Protein 4JE3 (pdb70)

Radius of gyration: 22.46 Å; Cα contacts (8 Å, |Δi|>4): 678; chains: 2; bounding box: 43×68×48 Å

B-factor: mean 47.73, std 21.61, range [18.28, 143.24]

CATH classification: 3.10.20.720

Sequence (321 aa):
NAMPYTWKFLGISKQLSLENGIAKLNQLLNLEVDLDIQTIRVPSDPDGGTAADEYIRYEMRLDISNLDEGTYSKFIFLGNSKMEVPMFLCYCGTDNRNEVVLQWLKAEYGVIMWPIKFEQKTMIKLADASIVHVTKENIEQITWFSSKLYFEPETQDKNLRQFSIEIPRESCEGLALGYGNTMHPYNDAIVPYIYNETGMAVERLPLTSVILAGHTKIMRESIVTSTRSLRNRVLAVVLQSIQFSRYSSLVPIEKVGFTLKNEINSRIITIKLKFNGNDIFGGLHELCDKNLINIDKVPGWLAGENGSFSGTIMNGDFQRE

Solvent-accessible surface area: 15398 Å² total; per-residue (Å²): 156,77,19,39,14,59,0,110,4,26,0,0,51,95,47,3,62,2,119,124,28,37,65,118,0,22,123,90,18,132,44,121,2,97,34,73,66,78,83,12,32,11,65,12,62,78,120,25,63,110,50,65,38,72,15,58,14,8,29,0,52,0,90,44,67,99,169,90,52,31,43,17,0,23,0,0,0,0,0,5,72,166,36,146,12,17,0,0,0,0,33,0,24,95,22,115,86,5,111,62,0,23,94,15,0,83,72,68,45,50,8,121,32,81,110,10,113,1,101,27,123,20,0,6,96,0,0,2,2,3,0,3,82,64,33,190,119,79,78,30,80,31,44,49,45,34,0,52,4,50,0,94,10,135,15,58,104,114,8,0,113,48,0,3,0,42,0,36,147,77,0,0,62,5,12,7,112,48,126,28,159,24,62,81,0,5,62,38,12,1,16,48,21,0,70,84,53,0,0,0,5,0,77,113,0,28,0,33,5,1,39,0,57,55,18,3,64,0,47,58,110,14,1,13,5,42,75,87,28,9,91,46,31,5,0,7,29,0,0,106,45,22,36,208,119,188,24,82,39,182,107,68,27,110,158,7,18,3,28,6,63,22,93,57,126,100,73,70,1,17,0,71,1,86,2,39,4,75,6,0,35,2,0,10,98,14,1,17,78,108,94,46,2,47,92,138,78,22,32,34,21,2,70,17,117,42,22,58,97,44,7,35,2,57,87,67,95,46,90,120,191

GO terms:
  GO:0000940 outer kinetochore (C, IDA)
  GO:0034087 establishment of mitotic sister chromatid cohesion (P, IGI)
  GO:0045144 meiotic sister chromatid segregation (P, IMP)
  GO:0030437 ascospore formation (P, IMP)
  GO:0034087 establishment of mitotic sister chromatid cohesion (P, IMP)
  GO:0034089 establishment of meiotic sister chromatid cohesion (P, IMP)
  GO:0034090 maintenance of meiotic sister chromatid cohesion (P, IMP)
  GO:0071459 protein localization to chromosome, centromeric region (P, IMP)
  GO:0000776 kinetochore (C, IPI)

Secondary structure (DSSP, 8-state):
--S-EEEEEEEESS---TTS-SHHHHHHTTS-EEEEEEEEESS-SS-SSSSSSEEEEEEEEE----S-GGG--EEEEEE-TTSSS-EEEEEES--THHHHHHHHHHHHHT--EEE----HHHHHHHHHHHTEEE-TT--EEE----EEEEE----GGGSS-EEEEEE-HHHHHHHHHTT-S-S-HIIIIIHHHHHHHHSB-TTTS-EEEEEETTTEEEESS-EEESSSS--HHHHHHHHHHT--/--S--SS--SEEEEEEEEEETTEEEEEEEEEESSSHHHHHHHHHHTTSB-GGG--TTTTTTTTT--EEEETTEEEE-

Structure (mmCIF, N/CA/C/O backbone):
data_4JE3
#
_entry.id   4JE3
#
_cell.length_a   38.483
_cell.length_b   143.916
_cell.length_c   146.909
_cell.angle_alpha   90.000
_cell.angle_beta   90.000
_cell.angle_gamma   90.000
#
_symmetry.space_group_name_H-M   'I 2 2 2'
#
loop_
_entity.id
_entity.type
_entity.pdbx_description
1 polymer 'Central kinetochore subunit IML3'
2 polymer 'Central kinetochore subunit CHL4'
3 water water
#
loop_
_atom_site.group_PDB
_atom_site.id
_atom_site.type_symbol
_atom_site.label_atom_id
_atom_site.label_alt_id
_atom_site.label_comp_id
_atom_site.label_asym_id
_atom_site.label_entity_id
_atom_site.label_seq_id
_atom_site.pdbx_PDB_ins_code
_atom_site.Cartn_x
_atom_site.Cartn_y
_atom_site.Cartn_z
_atom_site.occupancy
_atom_site.B_iso_or_equiv
_atom_site.auth_seq_id
_atom_site.auth_comp_id
_atom_site.auth_asym_id
_atom_site.auth_atom_id
_atom_site.pdbx_PDB_model_num
ATOM 1 N N . ASN A 1 2 ? 20.893 181.323 170.281 1.00 58.03 -1 ASN A N 1
ATOM 2 C CA . ASN A 1 2 ? 21.167 182.243 171.424 1.00 58.65 -1 ASN A CA 1
ATOM 3 C C . ASN A 1 2 ? 20.702 181.621 172.754 1.00 51.29 -1 ASN A C 1
ATOM 4 O O . ASN A 1 2 ? 21.261 180.621 173.217 1.00 55.95 -1 ASN A O 1
ATOM 9 N N . ALA A 1 3 ? 19.683 182.210 173.370 1.00 73.46 0 ALA A N 1
ATOM 10 C CA . ALA A 1 3 ? 18.960 181.533 174.431 1.00 58.24 0 ALA A CA 1
ATOM 11 C C . ALA A 1 3 ? 17.932 180.600 173.781 1.00 47.52 0 ALA A C 1
ATOM 12 O O . ALA A 1 3 ? 17.403 179.698 174.433 1.00 46.71 0 ALA A O 1
ATOM 14 N N . MET A 1 4 ? 17.658 180.832 172.493 1.00 40.90 1 MET A N 1
ATOM 15 C CA . MET A 1 4 ? 16.809 179.953 171.694 1.00 36.88 1 MET A CA 1
ATOM 16 C C . MET A 1 4 ? 17.519 179.566 170.392 1.00 34.51 1 MET A C 1
ATOM 17 O O . MET A 1 4 ? 17.277 180.158 169.338 1.00 34.94 1 MET A O 1
ATOM 22 N N . PRO A 1 5 ? 18.393 178.561 170.456 1.00 33.95 2 PRO A N 1
ATOM 23 C CA . PRO A 1 5 ? 19.247 178.253 169.301 1.00 34.80 2 PRO A CA 1
ATOM 24 C C . PRO A 1 5 ? 18.598 177.400 168.211 1.00 35.69 2 PRO A C 1
ATOM 25 O O . PRO A 1 5 ? 19.187 177.245 167.142 1.00 38.59 2 PRO A O 1
ATOM 29 N N . TYR A 1 6 ? 17.405 176.869 168.451 1.00 33.07 3 TYR A N 1
ATOM 30 C CA . TYR A 1 6 ? 16.784 175.973 167.481 1.00 31.54 3 TYR A CA 1
ATOM 31 C C . TYR A 1 6 ? 15.694 176.691 166.679 1.00 30.80 3 TYR A C 1
ATOM 32 O O . TYR A 1 6 ? 14.713 177.163 167.245 1.00 31.79 3 TYR A O 1
ATOM 41 N N . THR A 1 7 ? 15.896 176.789 165.363 1.00 29.89 4 THR A N 1
ATOM 42 C CA . THR A 1 7 ? 14.985 177.506 164.468 1.00 31.16 4 THR A CA 1
ATOM 43 C C . THR A 1 7 ? 14.283 176.518 163.567 1.00 33.31 4 THR A C 1
ATOM 44 O O . THR A 1 7 ? 14.938 175.863 162.764 1.00 35.27 4 THR A O 1
ATOM 48 N N . TRP A 1 8 ? 12.960 176.403 163.701 1.00 28.55 5 TRP A N 1
ATOM 49 C CA . TRP A 1 8 ? 12.181 175.411 162.962 1.00 32.16 5 TRP A CA 1
ATOM 50 C C . TRP A 1 8 ? 11.504 175.996 161.735 1.00 32.31 5 TRP A C 1
ATOM 51 O O . TRP A 1 8 ? 10.946 177.095 161.795 1.00 33.16 5 TRP A O 1
ATOM 62 N N . LYS A 1 9 ? 11.559 175.258 160.629 1.00 32.95 6 LYS A N 1
ATOM 63 C CA . LYS A 1 9 ? 10.825 175.608 159.417 1.00 34.92 6 LYS A CA 1
ATOM 64 C C . LYS A 1 9 ? 9.871 174.483 159.093 1.00 32.39 6 LYS A C 1
ATOM 65 O O . LYS A 1 9 ? 10.134 173.342 159.445 1.00 32.21 6 LYS A O 1
ATOM 71 N N . PHE A 1 10 ? 8.769 174.806 158.425 1.00 31.75 7 PHE A N 1
ATOM 72 C CA . PHE A 1 10 ? 7.653 173.874 158.296 1.00 33.12 7 PHE A CA 1
ATOM 73 C C . PHE A 1 10 ? 7.266 173.664 156.837 1.00 34.26 7 PHE A C 1
ATOM 74 O O . PHE A 1 10 ? 7.326 174.589 156.032 1.00 36.72 7 PHE A O 1
ATOM 82 N N . LEU A 1 11 ? 6.848 172.450 156.512 1.00 33.57 8 LEU A N 1
ATOM 83 C CA . LEU A 1 11 ? 6.433 172.111 155.160 1.00 34.68 8 LEU A CA 1
ATOM 84 C C . LEU A 1 11 ? 5.226 171.197 155.174 1.00 34.32 8 LEU A C 1
ATOM 85 O O . LEU A 1 11 ? 5.238 170.146 155.823 1.00 35.27 8 LEU A O 1
ATOM 90 N N . GLY A 1 12 ? 4.192 171.583 154.432 1.00 34.71 9 GLY A N 1
ATOM 91 C CA . GLY A 1 12 ? 3.074 170.699 154.195 1.00 35.27 9 GLY A CA 1
ATOM 92 C C . GLY A 1 12 ? 3.477 169.574 153.272 1.00 36.54 9 GLY A C 1
ATOM 93 O O . GLY A 1 12 ? 4.367 169.745 152.446 1.00 37.33 9 GLY A O 1
ATOM 94 N N . ILE A 1 13 ? 2.825 168.422 153.416 1.00 37.91 10 ILE A N 1
ATOM 95 C CA . ILE A 1 13 ? 3.125 167.254 152.587 1.00 39.82 10 ILE A CA 1
ATOM 96 C C . ILE A 1 13 ? 1.834 166.654 152.045 1.00 40.44 10 ILE A C 1
ATOM 97 O O . ILE A 1 13 ? 0.830 166.548 152.766 1.00 39.05 10 ILE A O 1
ATOM 102 N N . SER A 1 14 ? 1.865 166.246 150.779 1.00 42.96 11 SER A N 1
ATOM 103 C CA . SER A 1 14 ? 0.641 165.850 150.077 1.00 44.28 11 SER A CA 1
ATOM 104 C C . SER A 1 14 ? 0.112 164.480 150.485 1.00 46.58 11 SER A C 1
ATOM 105 O O . SER A 1 14 ? -1.046 164.168 150.215 1.00 48.64 11 SER A O 1
ATOM 108 N N . LYS A 1 15 ? 0.945 163.655 151.113 1.00 46.41 12 LYS A N 1
ATOM 109 C CA . LYS A 1 15 ? 0.451 162.401 151.680 1.00 48.60 12 LYS A CA 1
ATOM 110 C C . LYS A 1 15 ? 1.115 162.032 152.998 1.00 45.65 12 LYS A C 1
ATOM 111 O O . LYS A 1 15 ? 2.169 162.559 153.345 1.00 44.03 12 LYS A O 1
ATOM 117 N N . GLN A 1 16 ? 0.466 161.132 153.730 1.00 46.40 13 GLN A N 1
ATOM 118 C CA . GLN A 1 16 ? 0.957 160.682 155.014 1.00 45.64 13 GLN A CA 1
ATOM 119 C C . GLN A 1 16 ? 2.077 159.693 154.758 1.00 45.18 13 GLN A C 1
ATOM 120 O O . GLN A 1 16 ? 1.821 158.571 154.341 1.00 46.37 13 GLN A O 1
ATOM 126 N N . LEU A 1 17 ? 3.317 160.121 154.981 1.00 44.48 14 LEU A N 1
ATOM 127 C CA . LEU A 1 17 ? 4.479 159.266 154.734 1.00 43.96 14 LEU A CA 1
ATOM 128 C C . LEU A 1 17 ? 4.576 158.063 155.685 1.00 46.05 14 LEU A C 1
ATOM 129 O O . LEU A 1 17 ? 4.580 158.199 156.904 1.00 42.23 14 LEU A O 1
ATOM 134 N N . SER A 1 18 ? 4.693 156.865 155.176 1.00 51.90 15 SER A N 1
ATOM 135 C CA . SER A 1 18 ? 4.824 155.740 156.083 1.00 58.59 15 SER A CA 1
ATOM 136 C C . SER A 1 18 ? 6.277 155.347 156.282 1.00 54.29 15 SER A C 1
ATOM 137 O O . SER A 1 18 ? 6.738 154.335 155.808 1.00 53.41 15 SER A O 1
ATOM 140 N N . LEU A 1 19 ? 6.987 156.190 156.997 1.00 52.04 16 LEU A N 1
ATOM 141 C CA . LEU A 1 19 ? 8.408 156.081 157.121 1.00 53.50 16 LEU A CA 1
ATOM 142 C C . LEU A 1 19 ? 8.697 154.850 157.909 1.00 60.84 16 LEU A C 1
ATOM 143 O O . LEU A 1 19 ? 9.797 154.360 157.921 1.00 57.68 16 LEU A O 1
ATOM 148 N N . GLU A 1 20 ? 7.671 154.306 158.530 1.00 74.04 17 GLU A N 1
ATOM 149 C CA . GLU A 1 20 ? 7.914 153.163 159.399 1.00 88.44 17 GLU A CA 1
ATOM 150 C C . GLU A 1 20 ? 8.980 152.337 158.712 1.00 93.36 17 GLU A C 1
ATOM 151 O O . GLU A 1 20 ? 10.092 152.172 159.215 1.00 92.78 17 GLU A O 1
ATOM 157 N N . ASN A 1 21 ? 8.622 151.838 157.538 1.00 99.70 18 ASN A N 1
ATOM 158 C CA . ASN A 1 21 ? 9.577 151.283 156.604 1.00 106.17 18 ASN A CA 1
ATOM 159 C C . ASN A 1 21 ? 9.580 152.212 155.402 1.00 103.67 18 ASN A C 1
ATOM 160 O O . ASN A 1 21 ? 8.562 152.360 154.726 1.00 107.03 18 ASN A O 1
ATOM 165 N N . GLY A 1 22 ? 10.710 152.861 155.147 1.00 97.22 19 GLY A N 1
ATOM 166 C CA . GLY A 1 22 ? 11.942 152.643 155.882 1.00 92.02 19 GLY A CA 1
ATOM 167 C C . GLY A 1 22 ? 13.005 153.672 155.551 1.00 86.20 19 GLY A C 1
ATOM 168 O O . GLY A 1 22 ? 13.103 154.135 154.415 1.00 89.13 19 GLY A O 1
ATOM 169 N N . ILE A 1 23 ? 13.857 153.899 156.523 1.00 78.00 20 ILE A N 1
ATOM 170 C CA . ILE A 1 23 ? 14.895 154.914 156.468 1.00 68.26 20 ILE A CA 1
ATOM 171 C C . ILE A 1 23 ? 16.127 154.355 155.779 1.00 60.89 20 ILE A C 1
ATOM 172 O O . ILE A 1 23 ? 17.036 155.065 155.424 1.00 58.18 20 ILE A O 1
ATOM 177 N N . ALA A 1 24 ? 16.152 153.053 155.653 1.00 61.44 21 ALA A N 1
ATOM 178 C CA . ALA A 1 24 ? 17.335 152.330 155.168 1.00 64.20 21 ALA A CA 1
ATOM 179 C C . ALA A 1 24 ? 17.889 152.923 153.868 1.00 68.41 21 ALA A C 1
ATOM 180 O O . ALA A 1 24 ? 19.091 153.173 153.745 1.00 72.26 21 ALA A O 1
ATOM 182 N N . LYS A 1 25 ? 17.003 153.147 152.907 1.00 68.92 22 LYS A N 1
ATOM 183 C CA . LYS A 1 25 ? 17.386 153.686 151.613 1.00 70.46 22 LYS A CA 1
ATOM 184 C C . LYS A 1 25 ? 18.068 155.047 151.767 1.00 66.11 22 LYS A C 1
ATOM 185 O O . LYS A 1 25 ? 19.076 155.319 151.114 1.00 68.43 22 LYS A O 1
ATOM 191 N N . LEU A 1 26 ? 17.521 155.899 152.630 1.00 60.89 23 LEU A N 1
ATOM 192 C CA . LEU A 1 26 ? 18.107 157.216 152.877 1.00 58.47 23 LEU A CA 1
ATOM 193 C C . LEU A 1 26 ? 19.409 157.101 153.665 1.00 62.26 23 LEU A C 1
ATOM 194 O O . LEU A 1 26 ? 20.321 157.911 153.504 1.00 62.78 23 LEU A O 1
ATOM 199 N N . ASN A 1 27 ? 19.473 156.095 154.533 1.00 66.46 24 ASN A N 1
ATOM 200 C CA . ASN A 1 27 ? 20.639 155.869 155.379 1.00 68.78 24 ASN A CA 1
ATOM 201 C C . ASN A 1 27 ? 21.917 155.652 154.581 1.00 76.51 24 ASN A C 1
ATOM 202 O O . ASN A 1 27 ? 22.975 156.195 154.919 1.00 80.17 24 ASN A O 1
ATOM 207 N N . GLN A 1 28 ? 21.820 154.841 153.534 1.00 81.11 25 GLN A N 1
ATOM 208 C CA . GLN A 1 28 ? 22.974 154.548 152.703 1.00 86.32 25 GLN A CA 1
ATOM 209 C C . GLN A 1 28 ? 23.246 155.715 151.769 1.00 84.33 25 GLN A C 1
ATOM 210 O O . GLN A 1 28 ? 24.405 156.051 151.512 1.00 88.79 25 GLN A O 1
ATOM 216 N N . LEU A 1 29 ? 22.184 156.335 151.263 1.00 77.89 26 LEU A N 1
ATOM 217 C CA . LEU A 1 29 ? 22.346 157.542 150.482 1.00 74.41 26 LEU A CA 1
ATOM 218 C C . LEU A 1 29 ? 23.233 158.477 151.276 1.00 76.86 26 LEU A C 1
ATOM 219 O O . LEU A 1 29 ? 24.215 158.995 150.761 1.00 80.19 26 LEU A O 1
ATOM 224 N N . LEU A 1 30 ? 22.893 158.674 152.546 1.00 75.34 27 LEU A N 1
ATOM 225 C CA . LEU A 1 30 ? 23.612 159.616 153.394 1.00 73.08 27 LEU A CA 1
ATOM 226 C C . LEU A 1 30 ? 24.892 159.010 153.966 1.00 75.62 27 LEU A C 1
ATOM 227 O O . LEU A 1 30 ? 25.704 159.716 154.573 1.00 74.23 27 LEU A O 1
ATOM 232 N N . ASN A 1 31 ? 25.088 157.710 153.767 1.00 102.45 28 ASN A N 1
ATOM 233 C CA . ASN A 1 31 ? 26.235 157.041 154.364 1.00 108.29 28 ASN A CA 1
ATOM 234 C C . ASN A 1 31 ? 26.376 157.587 155.773 1.00 104.27 28 ASN A C 1
ATOM 235 O O . ASN A 1 31 ? 27.368 158.230 156.117 1.00 108.24 28 ASN A O 1
ATOM 240 N N . LEU A 1 32 ? 25.351 157.332 156.576 1.00 95.26 29 LEU A N 1
ATOM 241 C CA . LEU A 1 32 ? 25.170 157.982 157.854 1.00 86.47 29 LEU A CA 1
ATOM 242 C C . LEU A 1 32 ? 24.007 157.245 158.482 1.00 81.22 29 LEU A C 1
ATOM 243 O O . LEU A 1 32 ? 23.107 156.793 157.773 1.00 76.14 29 LEU A O 1
ATOM 248 N N . GLU A 1 33 ? 24.039 157.072 159.798 1.00 84.73 30 GLU A N 1
ATOM 249 C CA . GLU A 1 33 ? 22.958 156.382 160.481 1.00 88.82 30 GLU A CA 1
ATOM 250 C C . GLU A 1 33 ? 21.921 157.367 161.004 1.00 79.18 30 GLU A C 1
ATOM 251 O O . GLU A 1 33 ? 22.136 158.040 162.015 1.00 81.32 30 GLU A O 1
ATOM 257 N N . VAL A 1 34 ? 20.798 157.449 160.301 1.00 69.27 31 VAL A N 1
ATOM 258 C CA . VAL A 1 34 ? 19.662 158.230 160.762 1.00 60.57 31 VAL A CA 1
ATOM 259 C C . VAL A 1 34 ? 18.835 157.372 161.708 1.00 54.98 31 VAL A C 1
ATOM 260 O O . VAL A 1 34 ? 18.449 156.259 161.362 1.00 53.36 31 VAL A O 1
ATOM 264 N N . ASP A 1 35 ? 18.555 157.909 162.891 1.00 52.63 32 ASP A N 1
ATOM 265 C CA . ASP A 1 35 ? 17.693 157.242 163.857 1.00 56.56 32 ASP A CA 1
ATOM 266 C C . ASP A 1 35 ? 16.252 157.690 163.644 1.00 49.29 32 ASP A C 1
ATOM 267 O O . ASP A 1 35 ? 15.976 158.883 163.522 1.00 47.16 32 ASP A O 1
ATOM 272 N N . LEU A 1 36 ? 15.337 156.729 163.595 1.00 47.24 33 LEU A N 1
ATOM 273 C CA . LEU A 1 36 ? 13.938 157.016 163.328 1.00 42.82 33 LEU A CA 1
ATOM 274 C C . LEU A 1 36 ? 13.074 156.571 164.496 1.00 42.60 33 LEU A C 1
ATOM 275 O O . LEU A 1 36 ? 13.014 155.394 164.823 1.00 45.18 33 LEU A O 1
ATOM 280 N N . ASP A 1 37 ? 12.400 157.521 165.125 1.00 41.26 34 ASP A N 1
ATOM 281 C CA . ASP A 1 37 ? 11.518 157.215 166.243 1.00 43.84 34 ASP A CA 1
ATOM 282 C C . ASP A 1 37 ? 10.067 157.409 165.813 1.00 39.77 34 ASP A C 1
ATOM 283 O O . ASP A 1 37 ? 9.735 158.397 165.171 1.00 37.45 34 ASP A O 1
ATOM 288 N N . ILE A 1 38 ? 9.204 156.466 166.160 1.00 40.89 35 ILE A N 1
ATOM 289 C CA . ILE A 1 38 ? 7.793 156.581 165.823 1.00 42.56 35 ILE A CA 1
ATOM 290 C C . ILE A 1 38 ? 6.922 156.315 167.031 1.00 41.75 35 ILE A C 1
ATOM 291 O O . ILE A 1 38 ? 7.012 155.250 167.641 1.00 43.65 35 ILE A O 1
ATOM 296 N N . GLN A 1 39 ? 6.071 157.283 167.367 1.00 40.42 36 GLN A N 1
ATOM 297 C CA . GLN A 1 39 ? 5.125 157.111 168.464 1.00 43.08 36 GLN A CA 1
ATOM 298 C C . GLN A 1 39 ? 3.771 157.642 168.050 1.00 41.32 36 GLN A C 1
ATOM 299 O O . GLN A 1 39 ? 3.657 158.456 167.139 1.00 41.54 36 GLN A O 1
ATOM 305 N N . THR A 1 40 ? 2.746 157.153 168.722 1.00 41.76 37 THR A N 1
ATOM 306 C CA . THR A 1 40 ? 1.418 157.691 168.595 1.00 42.72 37 THR A CA 1
ATOM 307 C C . THR A 1 40 ? 1.233 158.629 169.771 1.00 43.34 37 THR A C 1
ATOM 308 O O . THR A 1 40 ? 1.585 158.303 170.905 1.00 46.09 37 THR A O 1
ATOM 312 N N . ILE A 1 41 ? 0.706 159.807 169.496 1.00 37.07 38 ILE A N 1
ATOM 313 C CA . ILE A 1 41 ? 0.395 160.742 170.551 1.00 34.89 38 ILE A CA 1
ATOM 314 C C . ILE A 1 41 ? -1.068 161.128 170.457 1.00 37.54 38 ILE A C 1
ATOM 315 O O . ILE A 1 41 ? -1.732 160.895 169.438 1.00 39.78 38 ILE A O 1
ATOM 320 N N . ARG A 1 42 ? -1.587 161.721 171.512 1.00 37.81 39 ARG A N 1
ATOM 321 C CA . ARG A 1 42 ? -2.941 162.220 171.564 1.00 43.52 39 ARG A CA 1
ATOM 322 C C . ARG A 1 42 ? -2.986 163.694 171.948 1.00 38.73 39 ARG A C 1
ATOM 323 O O . ARG A 1 42 ? -2.434 164.088 172.924 1.00 36.41 39 ARG A O 1
ATOM 331 N N . VAL A 1 43 ? -3.664 164.492 171.153 1.00 39.37 40 VAL A N 1
ATOM 332 C CA . VAL A 1 43 ? -3.935 165.895 171.473 1.00 37.94 40 VAL A CA 1
ATOM 333 C C . VAL A 1 43 ? -5.407 166.179 171.147 1.00 43.68 40 VAL A C 1
ATOM 334 O O . VAL A 1 43 ? -5.821 166.083 169.986 1.00 45.91 40 VAL A O 1
ATOM 338 N N . PRO A 1 44 ? -6.211 166.535 172.160 1.00 47.00 41 PRO A N 1
ATOM 339 C CA . PRO A 1 44 ? -5.890 166.654 173.586 1.00 46.63 41 PRO A CA 1
ATOM 340 C C . PRO A 1 44 ? -5.396 165.336 174.155 1.00 49.32 41 PRO A C 1
ATOM 341 O O . PRO A 1 44 ? -5.715 164.295 173.595 1.00 53.21 41 PRO A O 1
ATOM 345 N N . SER A 1 45 ? -4.614 165.388 175.229 1.00 45.08 42 SER A N 1
ATOM 346 C CA . SER A 1 45 ? -3.884 164.221 175.710 1.00 47.88 42 SER A CA 1
ATOM 347 C C . SER A 1 45 ? -4.732 163.291 176.564 1.00 57.10 42 SER A C 1
ATOM 348 O O . SER A 1 45 ? -4.664 162.073 176.408 1.00 61.74 42 SER A O 1
ATOM 351 N N . ASP A 1 46 ? -5.531 163.828 177.454 1.00 61.71 43 ASP A N 1
ATOM 352 C CA . ASP A 1 46 ? -6.335 162.999 178.331 1.00 73.32 43 ASP A CA 1
ATOM 353 C C . ASP A 1 46 ? -7.106 162.026 177.464 1.00 84.30 43 ASP A C 1
ATOM 354 O O . ASP A 1 46 ? -7.971 162.414 176.702 1.00 89.12 43 ASP A O 1
ATOM 359 N N . PRO A 1 47 ? -6.660 160.781 177.502 1.00 86.46 44 PRO A N 1
ATOM 360 C CA . PRO A 1 47 ? -7.009 159.765 176.511 1.00 89.51 44 PRO A CA 1
ATOM 361 C C . PRO A 1 47 ? -8.465 159.520 176.451 1.00 101.32 44 PRO A C 1
ATOM 362 O O . PRO A 1 47 ? -8.898 158.527 175.941 1.00 104.75 44 PRO A O 1
ATOM 366 N N . ASP A 1 48 ? -9.229 160.434 176.995 1.00 107.21 45 ASP A N 1
ATOM 367 C CA . ASP A 1 48 ? -10.660 160.270 177.019 1.00 117.33 45 ASP A CA 1
ATOM 368 C C . ASP A 1 48 ? -11.227 161.259 176.000 1.00 118.25 45 ASP A C 1
ATOM 369 O O . ASP A 1 48 ? -11.930 162.202 176.329 1.00 121.20 45 ASP A O 1
ATOM 374 N N . GLY A 1 49 ? -10.827 161.159 174.746 1.00 114.74 46 GLY A N 1
ATOM 375 C CA . GLY A 1 49 ? -11.226 162.210 173.837 1.00 113.46 46 GLY A CA 1
ATOM 376 C C . GLY A 1 49 ? -11.642 161.711 172.486 1.00 117.58 46 GLY A C 1
ATOM 377 O O . GLY A 1 49 ? -11.192 162.212 171.481 1.00 111.50 46 GLY A O 1
ATOM 378 N N . GLY A 1 50 ? -12.528 160.733 172.497 1.00 130.73 47 GLY A N 1
ATOM 379 C CA . GLY A 1 50 ? -12.941 160.063 171.295 1.00 140.60 47 GLY A CA 1
ATOM 380 C C . GLY A 1 50 ? -11.840 159.136 170.851 1.00 142.41 47 GLY A C 1
ATOM 381 O O . GLY A 1 50 ? -11.519 159.121 169.659 1.00 143.24 47 GLY A O 1
ATOM 382 N N . THR A 1 51 ? -11.252 158.418 171.820 1.00 142.36 48 THR A N 1
ATOM 383 C CA . THR A 1 51 ? -10.210 157.390 171.632 1.00 136.98 48 THR A CA 1
ATOM 384 C C . THR A 1 51 ? -9.633 157.293 170.218 1.00 128.12 48 THR A C 1
ATOM 385 O O . THR A 1 51 ? -9.282 156.224 169.750 1.00 132.68 48 THR A O 1
ATOM 389 N N . ALA A 1 52 ? -9.549 158.436 169.546 1.00 114.91 49 ALA A N 1
ATOM 390 C CA . ALA A 1 52 ? -9.199 158.477 168.133 1.00 105.93 49 ALA A CA 1
ATOM 391 C C . ALA A 1 52 ? -9.564 159.794 167.541 1.00 101.40 49 ALA A C 1
ATOM 392 O O . ALA A 1 52 ? -10.087 160.666 168.223 1.00 105.89 49 ALA A O 1
ATOM 394 N N . ALA A 1 53 ? -9.282 159.938 166.260 1.00 92.43 50 ALA A N 1
ATOM 395 C CA . ALA A 1 53 ? -9.256 161.254 165.633 1.00 81.82 50 ALA A CA 1
ATOM 396 C C . ALA A 1 53 ? -8.195 162.147 166.267 1.00 68.17 50 ALA A C 1
ATOM 397 O O . ALA A 1 53 ? -7.363 162.729 165.572 1.00 60.93 50 ALA A O 1
ATOM 399 N N . ASP A 1 54 ? -8.231 162.250 167.592 1.00 65.87 51 ASP A N 1
ATOM 400 C CA . ASP A 1 54 ? -7.279 163.067 168.319 1.00 58.12 51 ASP A CA 1
ATOM 401 C C . ASP A 1 54 ? -5.930 162.356 168.435 1.00 53.36 51 ASP A C 1
ATOM 402 O O . ASP A 1 54 ? -4.984 162.887 169.013 1.00 47.85 51 ASP A O 1
ATOM 407 N N . GLU A 1 55 ? -5.849 161.146 167.891 1.00 56.49 52 GLU A N 1
ATOM 408 C CA . GLU A 1 55 ? -4.589 160.427 167.839 1.00 53.97 52 GLU A CA 1
ATOM 409 C C . GLU A 1 55 ? -3.837 160.867 166.608 1.00 48.62 52 GLU A C 1
ATOM 410 O O . GLU A 1 55 ? -4.388 160.860 165.516 1.00 51.46 52 GLU A O 1
ATOM 416 N N . TYR A 1 56 ? -2.577 161.255 166.798 1.00 33.78 53 TYR A N 1
ATOM 417 C CA . TYR A 1 56 ? -1.708 161.602 165.687 1.00 34.09 53 TYR A CA 1
ATOM 418 C C . TYR A 1 56 ? -0.549 160.623 165.658 1.00 34.30 53 TYR A C 1
ATOM 419 O O . TYR A 1 56 ? -0.356 159.846 166.588 1.00 36.42 53 TYR A O 1
ATOM 428 N N . ILE A 1 57 ? 0.235 160.651 164.601 1.00 33.20 54 ILE A N 1
ATOM 429 C CA . ILE A 1 57 ? 1.449 159.858 164.602 1.00 34.95 54 ILE A CA 1
ATOM 430 C C . ILE A 1 57 ? 2.618 160.817 164.514 1.00 34.03 54 ILE A C 1
ATOM 431 O O . ILE A 1 57 ? 2.635 161.680 163.648 1.00 34.73 54 ILE A O 1
ATOM 436 N N . ARG A 1 58 ? 3.573 160.676 165.433 1.00 33.59 55 ARG A N 1
ATOM 437 C CA . ARG A 1 58 ? 4.738 161.563 165.492 1.00 33.45 55 ARG A CA 1
ATOM 438 C C . ARG A 1 58 ? 5.997 160.790 165.120 1.00 35.23 55 ARG A C 1
ATOM 439 O O . ARG A 1 58 ? 6.294 159.748 165.706 1.00 37.18 55 ARG A O 1
ATOM 447 N N . TYR A 1 59 ? 6.721 161.299 164.130 1.00 35.83 56 TYR A N 1
ATOM 448 C CA . TYR A 1 59 ? 7.934 160.656 163.668 1.00 37.80 56 TYR A CA 1
ATOM 449 C C . TYR A 1 59 ? 9.060 161.627 163.912 1.00 34.52 56 TYR A C 1
ATOM 450 O O . TYR A 1 59 ? 8.861 162.846 163.825 1.00 32.81 56 TYR A O 1
ATOM 459 N N . GLU A 1 60 ? 10.243 161.094 164.202 1.00 34.40 57 GLU A N 1
ATOM 460 C CA . GLU A 1 60 ? 11.418 161.933 164.350 1.00 35.38 57 GLU A CA 1
ATOM 461 C C . GLU A 1 60 ? 12.640 161.266 163.731 1.00 39.11 57 GLU A C 1
ATOM 462 O O . GLU A 1 60 ? 12.876 160.066 163.896 1.00 39.23 57 GLU A O 1
ATOM 468 N N . MET A 1 61 ? 13.391 162.062 162.989 1.00 42.03 58 MET A N 1
ATOM 469 C CA . MET A 1 61 ? 14.642 161.642 162.388 1.00 45.21 58 MET A CA 1
ATOM 470 C C . MET A 1 61 ? 15.703 162.559 162.918 1.00 43.93 58 MET A C 1
ATOM 471 O O . MET A 1 61 ? 15.659 163.760 162.655 1.00 40.12 58 MET A O 1
ATOM 476 N N . ARG A 1 62 ? 16.653 162.008 163.661 1.00 48.51 59 ARG A N 1
ATOM 477 C CA . ARG A 1 62 ? 17.802 162.782 164.109 1.00 55.43 59 ARG A CA 1
ATOM 478 C C . ARG A 1 62 ? 18.985 162.516 163.182 1.00 56.87 59 ARG A C 1
ATOM 479 O O . ARG A 1 62 ? 19.342 161.364 162.926 1.00 55.49 59 ARG A O 1
ATOM 487 N N . LEU A 1 63 ? 19.577 163.584 162.663 1.00 61.76 60 LEU A N 1
ATOM 488 C CA . LEU A 1 63 ? 20.818 163.467 161.914 1.00 69.95 60 LEU A CA 1
ATOM 489 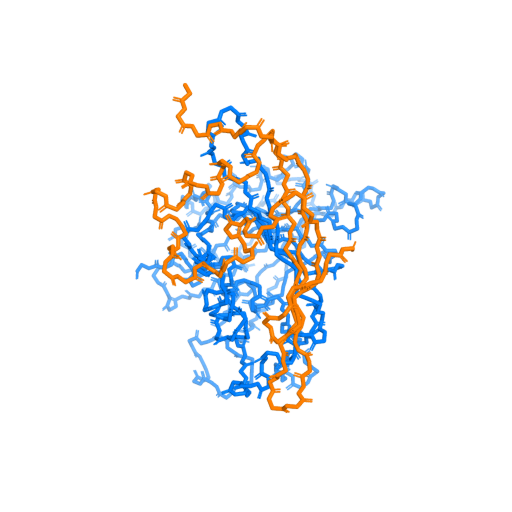C C . LEU A 1 63 ? 21.971 163.484 162.911 1.00 77.87 60 LEU A C 1
ATOM 490 O O . LEU A 1 63 ? 22.263 164.517 163.518 1.00 76.92 60 LEU A O 1
ATOM 495 N N . ASP A 1 64 ? 22.608 162.330 163.082 1.00 86.83 61 ASP A N 1
ATOM 496 C CA . ASP A 1 64 ? 23.627 162.142 164.106 1.00 96.15 61 ASP A CA 1
ATOM 497 C C . ASP A 1 64 ? 24.940 162.783 163.661 1.00 101.30 61 ASP A C 1
ATOM 498 O O . ASP A 1 64 ? 25.537 162.364 162.668 1.00 102.54 61 ASP A O 1
ATOM 503 N N . ILE A 1 65 ? 25.375 163.758 164.463 1.00 104.12 62 ILE A N 1
ATOM 504 C CA . ILE A 1 65 ? 26.500 164.617 164.132 1.00 105.55 62 ILE A CA 1
ATOM 505 C C . ILE A 1 65 ? 27.010 165.574 165.230 1.00 106.08 62 ILE A C 1
ATOM 506 O O . ILE A 1 65 ? 26.459 165.674 166.314 1.00 104.10 62 ILE A O 1
ATOM 511 N N . SER A 1 66 ? 28.093 166.275 164.914 1.00 108.91 63 SER A N 1
ATOM 512 C CA . SER A 1 66 ? 28.721 167.199 165.853 1.00 111.54 63 SER A CA 1
ATOM 513 C C . SER A 1 66 ? 27.782 167.598 166.990 1.00 112.17 63 SER A C 1
ATOM 514 O O . SER A 1 66 ? 26.560 167.539 166.853 1.00 113.83 63 SER A O 1
ATOM 517 N N . ASN A 1 67 ? 28.370 168.008 168.110 1.00 109.89 64 ASN A N 1
ATOM 518 C CA . ASN A 1 67 ? 27.610 168.464 169.270 1.00 102.58 64 ASN A CA 1
ATOM 519 C C . ASN A 1 67 ? 28.262 169.701 169.878 1.00 90.08 64 ASN A C 1
ATOM 520 O O . ASN A 1 67 ? 28.012 170.052 171.032 1.00 89.03 64 ASN A O 1
ATOM 525 N N . LEU A 1 68 ? 29.102 170.353 169.082 1.00 80.83 65 LEU A N 1
ATOM 526 C CA . LEU A 1 68 ? 29.829 171.544 169.504 1.00 74.65 65 LEU A CA 1
ATOM 527 C C . LEU A 1 68 ? 28.947 172.781 169.388 1.00 73.82 65 LEU A C 1
ATOM 528 O O . LEU A 1 68 ? 28.676 173.455 170.381 1.00 74.04 65 LEU A O 1
ATOM 533 N N . ASP A 1 69 ? 28.499 173.075 168.171 1.00 75.50 66 ASP A N 1
ATOM 534 C CA . ASP A 1 69 ? 27.638 174.222 167.934 1.00 77.58 66 ASP A CA 1
ATOM 535 C C . ASP A 1 69 ? 26.187 173.758 167.755 1.00 70.26 66 ASP A C 1
ATOM 536 O O . ASP A 1 69 ? 25.873 172.980 166.846 1.00 71.97 66 ASP A O 1
ATOM 541 N N . GLU A 1 70 ? 25.306 174.246 168.627 1.00 63.91 67 GLU A N 1
ATOM 542 C CA . GLU A 1 70 ? 23.909 173.824 168.638 1.00 59.74 67 GLU A CA 1
ATOM 543 C C . GLU A 1 70 ? 23.161 174.315 167.402 1.00 60.94 67 GLU A C 1
ATOM 544 O O . GLU A 1 70 ? 22.188 173.693 166.956 1.00 58.27 67 GLU A O 1
ATOM 550 N N . GLY A 1 71 ? 23.627 175.423 166.837 1.00 66.71 68 GLY A N 1
ATOM 551 C CA . GLY A 1 71 ? 23.048 175.957 165.619 1.00 69.44 68 GLY A CA 1
ATOM 552 C C . GLY A 1 71 ? 23.071 174.977 164.461 1.00 70.59 68 GLY A C 1
ATOM 553 O O . GLY A 1 71 ? 22.428 175.210 163.439 1.00 71.27 68 GLY A O 1
ATOM 554 N N . THR A 1 72 ? 23.809 173.878 164.606 1.00 69.46 69 THR A N 1
ATOM 555 C CA . THR A 1 72 ? 23.867 172.856 163.554 1.00 65.13 69 THR A CA 1
ATOM 556 C C . THR A 1 72 ? 23.143 171.551 163.932 1.00 61.60 69 THR A C 1
ATOM 557 O O . THR A 1 72 ? 23.050 170.617 163.115 1.00 66.83 69 THR A O 1
ATOM 561 N N . TYR A 1 73 ? 22.641 171.490 165.165 1.00 52.38 70 TYR A N 1
ATOM 562 C CA . TYR A 1 73 ? 21.759 170.409 165.577 1.00 44.33 70 TYR A CA 1
ATOM 563 C C . TYR A 1 73 ? 20.655 170.263 164.529 1.00 41.65 70 TYR A C 1
ATOM 564 O O . TYR A 1 73 ? 20.007 171.235 164.171 1.00 39.09 70 TYR A O 1
ATOM 573 N N . SER A 1 74 ? 20.450 169.055 164.025 1.00 44.50 71 SER A N 1
ATOM 574 C CA . SER A 1 74 ? 19.558 168.858 162.897 1.00 49.54 71 SER A CA 1
ATOM 575 C C . SER A 1 74 ? 18.558 167.748 163.186 1.00 48.67 71 SER A C 1
ATOM 576 O O . SER A 1 74 ? 18.942 166.600 163.379 1.00 53.14 71 SER A O 1
ATOM 579 N N . LYS A 1 75 ? 17.274 168.099 163.227 1.00 44.21 72 LYS A N 1
ATOM 580 C CA . LYS A 1 75 ? 16.222 167.126 163.517 1.00 41.93 72 LYS A CA 1
ATOM 581 C C . LYS A 1 75 ? 15.017 167.374 162.615 1.00 37.48 72 LYS A C 1
ATOM 582 O O . LYS A 1 75 ? 14.731 168.512 162.253 1.00 36.93 72 LYS A O 1
ATOM 588 N N . PHE A 1 76 ? 14.350 166.293 162.234 1.00 35.24 73 PHE A N 1
ATOM 589 C CA . PHE A 1 76 ? 13.149 166.350 161.420 1.00 33.66 73 PHE A CA 1
ATOM 590 C C . PHE A 1 76 ? 12.001 165.804 162.224 1.00 32.96 73 PHE A C 1
ATOM 591 O O . PHE A 1 76 ? 12.115 164.725 162.778 1.00 33.02 73 PHE A O 1
ATOM 599 N N . ILE A 1 77 ? 10.900 166.545 162.297 1.00 28.87 74 ILE A N 1
ATOM 600 C CA . ILE A 1 77 ? 9.706 166.043 162.964 1.00 27.96 74 ILE A CA 1
ATOM 601 C C . ILE A 1 77 ? 8.520 165.990 161.993 1.00 30.98 74 ILE A C 1
ATOM 602 O O . ILE A 1 77 ? 8.263 166.943 161.259 1.00 32.98 74 ILE A O 1
ATOM 607 N N . PHE A 1 78 ? 7.796 164.877 161.997 1.00 29.36 75 PHE A N 1
ATOM 608 C CA . PHE A 1 78 ? 6.614 164.731 161.159 1.00 30.88 75 PHE A CA 1
ATOM 609 C C . PHE A 1 78 ? 5.423 164.489 162.061 1.00 30.79 75 PHE A C 1
ATOM 610 O O . PHE A 1 78 ? 5.515 163.727 163.022 1.00 32.17 75 PHE A O 1
ATOM 618 N N . LEU A 1 79 ? 4.301 165.135 161.763 1.00 30.18 76 LEU A N 1
ATOM 619 C CA . LEU A 1 79 ? 3.059 164.775 162.416 1.00 28.51 76 LEU A CA 1
ATOM 620 C C . LEU A 1 79 ? 2.048 164.357 161.363 1.00 32.26 76 LEU A C 1
ATOM 621 O O . LEU A 1 79 ? 1.793 165.073 160.395 1.00 31.86 76 LEU A O 1
ATOM 626 N N . GLY A 1 80 ? 1.467 163.188 161.551 1.00 33.82 77 GLY A N 1
ATOM 627 C CA . GLY A 1 80 ? 0.492 162.702 160.610 1.00 35.65 77 GLY A CA 1
ATOM 628 C C . GLY A 1 80 ? -0.834 162.398 161.264 1.00 34.80 77 GLY A C 1
ATOM 629 O O . GLY A 1 80 ? -0.899 161.984 162.428 1.00 33.46 77 GLY A O 1
ATOM 630 N N . ASN A 1 81 ? -1.897 162.618 160.500 1.00 35.54 78 ASN A N 1
ATOM 631 C CA . ASN A 1 81 ? -3.233 162.209 160.899 1.00 36.25 78 ASN A CA 1
ATOM 632 C C . ASN A 1 81 ? -4.021 161.834 159.646 1.00 38.63 78 ASN A C 1
ATOM 633 O O . ASN A 1 81 ? -4.335 162.691 158.807 1.00 39.13 78 ASN A O 1
ATOM 638 N N . SER A 1 82 ? -4.311 160.545 159.511 1.00 40.06 79 SER A N 1
ATOM 639 C CA . SER A 1 82 ? -4.928 160.024 158.297 1.00 43.66 79 SER A CA 1
ATOM 640 C C . SER A 1 82 ? -6.383 160.469 158.164 1.00 44.57 79 SER A C 1
ATOM 641 O O . SER A 1 82 ? -6.918 160.489 157.062 1.00 46.62 79 SER A O 1
ATOM 644 N N . LYS A 1 83 ? -7.019 160.825 159.283 1.00 47.75 80 LYS A N 1
ATOM 645 C CA . LYS A 1 83 ? -8.392 161.336 159.247 1.00 51.71 80 LYS A CA 1
ATOM 646 C C . LYS A 1 83 ? -8.476 162.826 158.918 1.00 53.43 80 LYS A C 1
ATOM 647 O O . LYS A 1 83 ? -9.506 163.445 159.161 1.00 57.40 80 LYS A O 1
ATOM 653 N N . MET A 1 84 ? -7.408 163.400 158.369 1.00 51.27 81 MET A N 1
ATOM 654 C CA . MET A 1 84 ? -7.444 164.793 157.924 1.00 50.07 81 MET A CA 1
ATOM 655 C C . MET A 1 84 ? -7.099 164.893 156.442 1.00 51.48 81 MET A C 1
ATOM 656 O O . MET A 1 84 ? -6.339 164.081 155.921 1.00 54.01 81 MET A O 1
ATOM 661 N N . GLU A 1 85 ? -7.623 165.919 155.779 1.00 50.04 82 GLU A N 1
ATOM 662 C CA . GLU A 1 85 ? -7.467 166.065 154.336 1.00 51.01 82 GLU A CA 1
ATOM 663 C C . GLU A 1 85 ? -6.042 166.359 153.923 1.00 49.52 82 GLU A C 1
ATOM 664 O O . GLU A 1 85 ? -5.561 165.776 152.949 1.00 53.63 82 GLU A O 1
ATOM 670 N N . VAL A 1 86 ? -5.382 167.288 154.619 1.00 46.45 83 VAL A N 1
ATOM 671 C CA . VAL A 1 86 ? -3.930 167.423 154.519 1.00 44.32 83 VAL A CA 1
ATOM 672 C C . VAL A 1 86 ? -3.362 166.679 155.737 1.00 43.91 83 VAL A C 1
ATOM 673 O O . VAL A 1 86 ? -3.377 167.190 156.866 1.00 42.29 83 VAL A O 1
ATOM 677 N N . PRO A 1 87 ? -2.892 165.442 155.519 1.00 47.11 84 PRO A N 1
ATOM 678 C CA . PRO A 1 87 ? -2.710 164.539 156.651 1.00 45.38 84 PRO A CA 1
ATOM 679 C C . PRO A 1 87 ? -1.312 164.556 157.261 1.00 41.71 84 PRO A C 1
ATOM 680 O O . PRO A 1 87 ? -1.095 163.837 158.239 1.00 42.83 84 PRO A O 1
ATOM 684 N N . MET A 1 88 ? -0.391 165.345 156.728 1.00 39.38 85 MET A N 1
ATOM 685 C CA . MET A 1 88 ? 0.943 165.402 157.323 1.00 36.30 85 MET A CA 1
ATOM 686 C C . MET A 1 88 ? 1.654 166.703 157.027 1.00 34.48 85 MET A C 1
ATOM 687 O O . MET A 1 88 ? 1.403 167.342 156.010 1.00 35.60 85 MET A O 1
ATOM 692 N N . PHE A 1 89 ? 2.518 167.111 157.947 1.00 31.81 86 PHE A N 1
ATOM 693 C CA . PHE A 1 89 ? 3.514 168.137 157.658 1.00 31.96 86 PHE A CA 1
ATOM 694 C C . PHE A 1 89 ? 4.817 167.679 158.294 1.00 31.87 86 PHE A C 1
ATOM 695 O O . PHE A 1 89 ? 4.800 166.787 159.149 1.00 32.31 86 PHE A O 1
ATOM 703 N N . LEU A 1 90 ? 5.934 168.278 157.880 1.00 32.25 87 LEU A N 1
ATOM 704 C CA . LEU A 1 90 ? 7.215 168.056 158.546 1.00 32.45 87 LEU A CA 1
ATOM 705 C C . LEU A 1 90 ? 7.790 169.397 158.926 1.00 31.99 87 LEU A C 1
ATOM 706 O O . LEU A 1 90 ? 7.413 170.414 158.358 1.00 33.25 87 LEU A O 1
ATOM 711 N N . CYS A 1 91 ? 8.716 169.395 159.871 1.00 31.04 88 CYS A N 1
ATOM 712 C CA . CYS A 1 91 ? 9.478 170.588 160.176 1.00 30.30 88 CYS A CA 1
ATOM 713 C C . CYS A 1 91 ? 10.885 170.157 160.547 1.00 30.42 88 CYS A C 1
ATOM 714 O O . CYS A 1 91 ? 11.114 169.003 160.894 1.00 29.86 88 CYS A O 1
ATOM 717 N N . TYR A 1 92 ? 11.841 171.068 160.465 1.00 32.01 89 TYR A N 1
ATOM 718 C CA . TYR A 1 92 ? 13.210 170.680 160.727 1.00 33.24 89 TYR A CA 1
ATOM 719 C C . TYR A 1 92 ? 13.983 171.868 161.218 1.00 32.98 89 TYR A C 1
ATOM 720 O O . TYR A 1 92 ? 13.699 172.994 160.829 1.00 33.44 89 TYR A O 1
ATOM 729 N N . CYS A 1 93 ? 14.955 171.606 162.088 1.00 34.04 90 CYS A N 1
ATOM 730 C CA . CYS A 1 93 ? 15.838 172.648 162.594 1.00 34.95 90 CYS A CA 1
ATOM 731 C C . CYS A 1 93 ? 17.268 172.444 162.111 1.00 37.53 90 CYS A C 1
ATOM 732 O O . CYS A 1 93 ? 17.630 171.381 161.600 1.00 37.80 90 CYS A O 1
ATOM 735 N N . GLY A 1 94 ? 18.093 173.463 162.293 1.00 39.79 91 GLY A N 1
ATOM 736 C CA . GLY A 1 94 ? 19.502 173.332 161.991 1.00 43.54 91 GLY A CA 1
ATOM 737 C C . GLY A 1 94 ? 19.871 173.791 160.597 1.00 46.86 91 GLY A C 1
ATOM 738 O O . GLY A 1 94 ? 19.026 173.972 159.725 1.00 45.73 91 GLY A O 1
ATOM 739 N N . THR A 1 95 ? 21.168 173.956 160.390 1.00 52.76 92 THR A N 1
ATOM 740 C CA . THR A 1 95 ? 21.663 174.572 159.186 1.00 62.45 92 THR A CA 1
ATOM 741 C C . THR A 1 95 ? 22.482 173.572 158.362 1.00 61.20 92 THR A C 1
ATOM 742 O O . THR A 1 95 ? 23.099 173.938 157.365 1.00 62.47 92 THR A O 1
ATOM 746 N N . ASP A 1 96 ? 22.469 172.307 158.771 1.00 60.02 93 ASP A N 1
ATOM 747 C CA . ASP A 1 96 ? 23.257 171.276 158.099 1.00 63.04 93 ASP A CA 1
ATOM 748 C C . ASP A 1 96 ? 22.904 171.212 156.614 1.00 60.13 93 ASP A C 1
ATOM 749 O O . ASP A 1 96 ? 21.757 171.442 156.233 1.00 53.79 93 ASP A O 1
ATOM 754 N N . ASN A 1 97 ? 23.895 170.897 155.782 1.00 67.15 94 ASN A N 1
ATOM 755 C CA . ASN A 1 97 ? 23.693 170.873 154.331 1.00 72.77 94 ASN A CA 1
ATOM 756 C C . ASN A 1 97 ? 22.874 169.683 153.865 1.00 65.78 94 ASN A C 1
ATOM 757 O O . ASN A 1 97 ? 22.257 169.719 152.801 1.00 66.57 94 ASN A O 1
ATOM 762 N N . ARG A 1 98 ? 22.866 168.634 154.670 1.00 61.85 95 ARG A N 1
ATOM 763 C CA . ARG A 1 98 ? 22.094 167.443 154.347 1.00 60.59 95 ARG A CA 1
ATOM 764 C C . ARG A 1 98 ? 20.585 167.629 154.533 1.00 57.51 95 ARG A C 1
ATOM 765 O O . ARG A 1 98 ? 19.814 166.816 154.046 1.00 57.48 95 ARG A O 1
ATOM 773 N N . ASN A 1 99 ? 20.161 168.688 155.225 1.00 54.34 96 ASN A N 1
ATOM 774 C CA . ASN A 1 99 ? 18.731 168.989 155.327 1.00 50.16 96 ASN A CA 1
ATOM 775 C C . ASN A 1 99 ? 18.083 168.941 153.953 1.00 50.76 96 ASN A C 1
ATOM 776 O O . ASN A 1 99 ? 17.149 168.185 153.727 1.00 48.19 96 ASN A O 1
ATOM 781 N N . GLU A 1 100 ? 18.592 169.735 153.022 1.00 56.48 97 GLU A N 1
ATOM 782 C CA . GLU A 1 100 ? 17.979 169.799 151.702 1.00 63.38 97 GLU A CA 1
ATOM 783 C C . GLU A 1 100 ? 18.040 168.439 151.011 1.00 61.06 97 GLU A C 1
ATOM 784 O O . GLU A 1 100 ? 17.210 168.141 150.159 1.00 60.32 97 GLU A O 1
ATOM 790 N N . VAL A 1 101 ? 19.020 167.617 151.386 1.00 60.11 98 VAL A N 1
ATOM 791 C CA . VAL A 1 101 ? 19.179 166.285 150.801 1.00 59.87 98 VAL A CA 1
ATOM 792 C C . VAL A 1 101 ? 18.187 165.306 151.398 1.00 55.50 98 VAL A C 1
ATOM 793 O O . VAL A 1 101 ? 17.928 164.261 150.830 1.00 58.42 98 VAL A O 1
ATOM 797 N N . VAL A 1 102 ? 17.617 165.626 152.546 1.00 51.04 99 VAL A N 1
ATOM 798 C CA . VAL A 1 102 ? 16.618 164.745 153.110 1.00 49.87 99 VAL A CA 1
ATOM 799 C C . VAL A 1 102 ? 15.284 165.007 152.430 1.00 48.32 99 VAL A C 1
ATOM 800 O O . VAL A 1 102 ? 14.493 164.087 152.222 1.00 46.36 99 VAL A O 1
ATOM 804 N N . LEU A 1 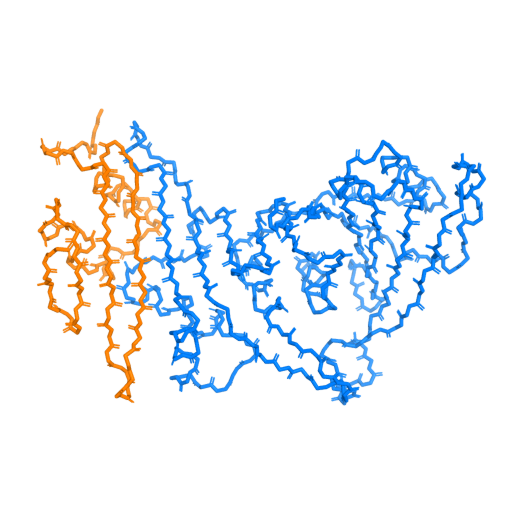103 ? 15.060 166.267 152.066 1.00 50.39 100 LEU A N 1
ATOM 805 C CA . LEU A 1 103 ? 13.801 166.696 151.459 1.00 49.34 100 LEU A CA 1
ATOM 806 C C . LEU A 1 103 ? 13.572 166.086 150.071 1.00 55.04 100 LEU A C 1
ATOM 807 O O . LEU A 1 103 ? 12.579 165.388 149.848 1.00 54.68 100 LEU A O 1
ATOM 812 N N . GLN A 1 104 ? 14.525 166.306 149.174 1.00 62.81 101 GLN A N 1
ATOM 813 C CA . GLN A 1 104 ? 14.460 165.739 147.834 1.00 71.83 101 GLN A CA 1
ATOM 814 C C . GLN A 1 104 ? 14.329 164.216 147.860 1.00 63.09 101 GLN A C 1
ATOM 815 O O . GLN A 1 104 ? 13.907 163.616 146.872 1.00 62.66 101 GLN A O 1
ATOM 821 N N . TRP A 1 105 ? 14.689 163.586 148.976 1.00 56.59 102 TRP A N 1
ATOM 822 C CA . TRP A 1 105 ? 14.658 162.136 149.037 1.00 56.23 102 TRP A CA 1
ATOM 823 C C . TRP A 1 105 ? 13.243 161.725 149.358 1.00 54.92 102 TRP A C 1
ATOM 824 O O . TRP A 1 105 ? 12.704 160.787 148.767 1.00 56.32 102 TRP A O 1
ATOM 835 N N . LEU A 1 106 ? 12.655 162.420 150.330 1.00 52.24 103 LEU A N 1
ATOM 836 C CA . LEU A 1 106 ? 11.270 162.189 150.705 1.00 49.82 103 LEU A CA 1
ATOM 837 C C . LEU A 1 106 ? 10.428 162.255 149.445 1.00 51.71 103 LEU A C 1
ATOM 838 O O . LEU A 1 106 ? 9.656 161.341 149.163 1.00 52.51 103 LEU A O 1
ATOM 843 N N . LYS A 1 107 ? 10.605 163.337 148.690 1.00 54.33 104 LYS A N 1
ATOM 844 C CA . LYS A 1 107 ? 9.914 163.534 147.424 1.00 61.89 104 LYS A CA 1
ATOM 845 C C . LYS A 1 107 ? 10.024 162.301 146.525 1.00 66.00 104 LYS A C 1
ATOM 846 O O . LYS A 1 107 ? 9.017 161.665 146.190 1.00 65.83 104 LYS A O 1
ATOM 852 N N . ALA A 1 108 ? 11.256 161.969 146.140 1.00 70.13 105 ALA A N 1
ATOM 853 C CA . ALA A 1 108 ? 11.505 160.855 145.232 1.00 71.13 105 ALA A CA 1
ATOM 854 C C . ALA A 1 108 ? 10.914 159.567 145.777 1.00 67.43 105 ALA A C 1
ATOM 855 O O . ALA A 1 108 ? 10.055 158.942 145.153 1.00 66.93 105 ALA A O 1
ATOM 857 N N . GLU A 1 109 ? 11.383 159.178 146.952 1.00 64.70 106 GLU A N 1
ATOM 858 C CA . GLU A 1 109 ? 10.985 157.915 147.551 1.00 61.86 106 GLU A CA 1
ATOM 859 C C . GLU A 1 109 ? 9.470 157.773 147.614 1.00 59.67 106 GLU A C 1
ATOM 860 O O . GLU A 1 109 ? 8.939 156.665 147.563 1.00 59.63 106 GLU A O 1
ATOM 866 N N . TYR A 1 110 ? 8.778 158.904 147.733 1.00 59.03 107 TYR A N 1
ATOM 867 C CA . TYR A 1 110 ? 7.348 158.893 148.011 1.00 58.53 107 TYR A CA 1
ATOM 868 C C . TYR A 1 110 ? 6.514 159.596 146.940 1.00 57.31 107 TYR A C 1
ATOM 869 O O . TYR A 1 110 ? 5.304 159.406 146.860 1.00 55.06 107 TYR A O 1
ATOM 878 N N . GLY A 1 111 ? 7.172 160.373 146.092 1.00 59.88 108 GLY A N 1
ATOM 879 C CA . GLY A 1 111 ? 6.474 161.143 145.083 1.00 62.07 108 GLY A CA 1
ATOM 880 C C . GLY A 1 111 ? 5.451 162.046 145.734 1.00 58.70 108 GLY A C 1
ATOM 881 O O . GLY A 1 111 ? 4.252 161.920 145.489 1.00 59.70 108 GLY A O 1
ATOM 882 N N . VAL A 1 112 ? 5.935 162.948 146.581 1.00 55.69 109 VAL A N 1
ATOM 883 C CA . VAL A 1 112 ? 5.079 163.904 147.262 1.00 53.20 109 VAL A CA 1
ATOM 884 C C . VAL A 1 112 ? 5.545 165.289 146.909 1.00 51.77 109 VAL A C 1
ATOM 885 O O . VAL A 1 112 ? 6.720 165.512 146.617 1.00 53.97 109 VAL A O 1
ATOM 889 N N . ILE A 1 113 ? 4.610 166.224 146.921 1.00 52.42 110 ILE A N 1
ATOM 890 C CA . ILE A 1 113 ? 4.963 167.618 146.819 1.00 55.72 110 ILE A CA 1
ATOM 891 C C . ILE A 1 113 ? 4.885 168.199 148.214 1.00 50.85 110 ILE A C 1
ATOM 892 O O . ILE A 1 113 ? 4.155 167.700 149.074 1.00 46.47 110 ILE A O 1
ATOM 897 N N . MET A 1 114 ? 5.647 169.259 148.428 1.00 50.57 111 MET A N 1
ATOM 898 C CA . MET A 1 114 ? 5.716 169.909 149.720 1.00 48.40 111 MET A CA 1
ATOM 899 C C . MET A 1 114 ? 5.640 171.400 149.487 1.00 47.32 111 MET A C 1
ATOM 900 O O . MET A 1 114 ? 6.053 171.890 148.438 1.00 45.85 111 MET A O 1
ATOM 905 N N . TRP A 1 115 ? 5.138 172.130 150.468 1.00 42.00 112 TRP A N 1
ATOM 906 C CA . TRP A 1 115 ? 5.095 173.580 150.349 1.00 42.80 112 TRP A CA 1
ATOM 907 C C . TRP A 1 115 ? 5.426 174.243 151.672 1.00 42.91 112 TRP A C 1
ATOM 908 O O . TRP A 1 115 ? 5.044 173.752 152.727 1.00 38.72 112 TRP A O 1
ATOM 919 N N . PRO A 1 116 ? 6.134 175.365 151.616 1.00 43.32 113 PRO A N 1
ATOM 920 C CA . PRO A 1 116 ? 6.422 176.158 152.817 1.00 43.01 113 PRO A CA 1
ATOM 921 C C . PRO A 1 116 ? 5.153 176.555 153.552 1.00 43.37 113 PRO A C 1
ATOM 922 O O . PRO A 1 116 ? 4.205 177.071 152.949 1.00 45.94 113 PRO A O 1
ATOM 926 N N . ILE A 1 117 ? 5.128 176.290 154.851 1.00 40.02 114 ILE A N 1
ATOM 927 C CA . ILE A 1 117 ? 4.018 176.709 155.680 1.00 39.35 114 ILE A CA 1
ATOM 928 C C . ILE A 1 117 ? 4.298 178.091 156.267 1.00 41.75 114 ILE A C 1
ATOM 929 O O . ILE A 1 117 ? 5.390 178.369 156.769 1.00 44.32 114 ILE A O 1
ATOM 934 N N . LYS A 1 118 ? 3.304 178.966 156.164 1.00 40.87 115 LYS A N 1
ATOM 935 C CA . LYS A 1 118 ? 3.368 180.302 156.748 1.00 41.20 115 LYS A CA 1
ATOM 936 C C . LYS A 1 118 ? 2.205 180.424 157.740 1.00 36.58 115 LYS A C 1
ATOM 937 O O . LYS A 1 118 ? 1.136 179.845 157.527 1.00 38.78 115 LYS A O 1
ATOM 943 N N . PHE A 1 119 ? 2.407 181.172 158.818 1.00 33.66 116 PHE A N 1
ATOM 944 C CA . PHE A 1 119 ? 1.389 181.289 159.859 1.00 34.39 116 PHE A CA 1
ATOM 945 C C . PHE A 1 119 ? 0.749 182.661 159.854 1.00 37.52 116 PHE A C 1
ATOM 946 O O . PHE A 1 119 ? 1.442 183.676 159.954 1.00 39.85 116 PHE A O 1
ATOM 954 N N . GLU A 1 120 ? -0.572 182.701 159.761 1.00 37.99 117 GLU A N 1
ATOM 955 C CA . GLU A 1 120 ? -1.281 183.964 159.924 1.00 40.92 117 GLU A CA 1
ATOM 956 C C . GLU A 1 120 ? -1.326 184.315 161.411 1.00 36.92 117 GLU A C 1
ATOM 957 O O . GLU A 1 120 ? -1.161 183.426 162.255 1.00 35.39 117 GLU A O 1
ATOM 963 N N . GLN A 1 121 ? -1.536 185.603 161.707 1.00 37.19 118 GLN A N 1
ATOM 964 C CA . GLN A 1 121 ? -1.607 186.135 163.074 1.00 34.39 118 GLN A CA 1
ATOM 965 C C . GLN A 1 121 ? -2.428 185.273 163.991 1.00 30.82 118 GLN A C 1
ATOM 966 O O . GLN A 1 121 ? -1.999 184.936 165.102 1.00 28.32 118 GLN A O 1
ATOM 972 N N . LYS A 1 122 ? -3.620 184.910 163.543 1.00 32.97 119 LYS A N 1
ATOM 973 C CA . LYS A 1 122 ? -4.483 184.126 164.400 1.00 36.61 119 LYS A CA 1
ATOM 974 C C . LYS A 1 122 ? -3.802 182.790 164.726 1.00 30.92 119 LYS A C 1
ATOM 975 O O . LYS A 1 122 ? -3.996 182.258 165.807 1.00 30.04 119 LYS A O 1
ATOM 981 N N . THR A 1 123 ? -3.002 182.254 163.805 1.00 29.15 120 THR A N 1
ATOM 982 C CA . THR A 1 123 ? -2.356 180.962 164.038 1.00 28.05 120 THR A CA 1
ATOM 983 C C . THR A 1 123 ? -1.157 181.138 164.954 1.00 28.66 120 THR A C 1
ATOM 984 O O . THR A 1 123 ? -0.869 180.284 165.787 1.00 27.89 120 THR A O 1
ATOM 988 N N . MET A 1 124 ? -0.459 182.252 164.801 1.00 29.61 121 MET A N 1
ATOM 989 C CA . MET A 1 124 ? 0.615 182.579 165.720 1.00 27.70 121 MET A CA 1
ATOM 990 C C . MET A 1 124 ? 0.051 182.627 167.144 1.00 27.64 121 MET A C 1
ATOM 991 O O . MET A 1 124 ? 0.677 182.126 168.079 1.00 25.08 121 MET A O 1
ATOM 996 N N . ILE A 1 125 ? -1.145 183.196 167.301 1.00 30.42 122 ILE A N 1
ATOM 997 C CA . ILE A 1 125 ? -1.815 183.229 168.607 1.00 31.50 122 ILE A CA 1
ATOM 998 C C . ILE A 1 125 ? -2.116 181.820 169.082 1.00 29.02 122 ILE A C 1
ATOM 999 O O . ILE A 1 125 ? -1.818 181.457 170.221 1.00 26.55 122 ILE A O 1
ATOM 1004 N N . LYS A 1 126 ? -2.699 181.008 168.211 1.00 29.21 123 LYS A N 1
ATOM 1005 C CA . LYS A 1 126 ? -3.009 179.641 168.605 1.00 27.59 123 LYS A CA 1
ATOM 1006 C C . LYS A 1 126 ? -1.748 178.865 169.004 1.00 25.66 123 LYS A C 1
ATOM 1007 O O . LYS A 1 126 ? -1.788 178.013 169.891 1.00 26.06 123 LYS A O 1
ATOM 1013 N N . LEU A 1 127 ? -0.631 179.156 168.350 1.00 23.86 124 LEU A N 1
ATOM 1014 C CA . LEU A 1 127 ? 0.608 178.452 168.627 1.00 23.44 124 LEU A CA 1
ATOM 1015 C C . LEU A 1 127 ? 1.138 178.892 169.972 1.00 24.83 124 LEU A C 1
ATOM 1016 O O . LEU A 1 127 ? 1.783 178.111 170.672 1.00 24.68 124 LEU A O 1
ATOM 1021 N N . ALA A 1 128 ? 0.880 180.147 170.336 1.00 25.92 125 ALA A N 1
ATOM 1022 C CA . ALA A 1 128 ? 1.277 180.618 171.656 1.00 25.29 125 ALA A CA 1
ATOM 1023 C C . ALA A 1 128 ? 0.473 179.881 172.717 1.00 24.09 125 ALA A C 1
ATOM 1024 O O . ALA A 1 128 ? 1.019 179.445 173.732 1.00 22.87 125 ALA A O 1
ATOM 1026 N N . ASP A 1 129 ? -0.822 179.714 172.474 1.00 23.67 126 ASP A N 1
ATOM 1027 C CA . ASP A 1 129 ? -1.661 178.971 173.416 1.00 24.31 126 ASP A CA 1
ATOM 1028 C C . ASP A 1 129 ? -1.182 177.532 173.563 1.00 25.18 126 ASP A C 1
ATOM 1029 O O . ASP A 1 129 ? -1.180 176.983 174.673 1.00 27.13 126 ASP A O 1
ATOM 1034 N N . ALA A 1 130 ? -0.751 176.940 172.447 1.00 24.14 127 ALA A N 1
ATOM 1035 C CA . ALA A 1 130 ? -0.280 175.555 172.419 1.00 23.78 127 ALA A CA 1
ATOM 1036 C C . ALA A 1 130 ? 1.088 175.365 173.108 1.00 21.75 127 ALA A C 1
ATOM 1037 O O . ALA A 1 130 ? 1.351 174.335 173.714 1.00 20.87 127 ALA A O 1
ATOM 1039 N N . SER A 1 131 ? 1.955 176.366 173.002 1.00 20.54 128 SER A N 1
ATOM 1040 C CA . SER A 1 131 ? 3.306 176.283 173.540 1.00 21.37 128 SER A CA 1
ATOM 1041 C C . SER A 1 131 ? 3.367 176.271 175.056 1.00 21.75 128 SER A C 1
ATOM 1042 O O . SER A 1 131 ? 4.341 175.777 175.632 1.00 22.85 128 SER A O 1
ATOM 1045 N N . ILE A 1 132 ? 2.372 176.855 175.711 1.00 20.89 129 ILE A N 1
ATOM 1046 C CA . ILE A 1 132 ? 2.436 177.016 177.159 1.00 22.56 129 ILE A CA 1
ATOM 1047 C C . ILE A 1 132 ? 1.738 175.859 177.886 1.00 23.99 129 ILE A C 1
ATOM 1048 O O . ILE A 1 132 ? 1.609 175.868 179.118 1.00 23.77 129 ILE A O 1
ATOM 1053 N N . VAL A 1 133 ? 1.297 174.857 177.132 1.00 24.95 130 VAL A N 1
ATOM 1054 C CA . VAL A 1 133 ? 0.687 173.682 177.742 1.00 25.08 130 VAL A CA 1
ATOM 1055 C C . VAL A 1 133 ? 1.788 172.720 178.135 1.00 24.68 130 VAL A C 1
ATOM 1056 O O . VAL A 1 133 ? 2.656 172.382 177.315 1.00 24.31 130 VAL A O 1
ATOM 1060 N N . HIS A 1 134 ? 1.736 172.311 179.402 1.00 25.10 131 HIS A N 1
ATOM 1061 C CA . HIS A 1 134 ? 2.625 171.324 179.979 1.00 26.40 131 HIS A CA 1
ATOM 1062 C C . HIS A 1 134 ? 1.842 170.022 180.136 1.00 27.85 131 HIS A C 1
ATOM 1063 O O . HIS A 1 134 ? 0.680 170.025 180.523 1.00 28.80 131 HIS A O 1
ATOM 1070 N N . VAL A 1 135 ? 2.480 168.908 179.818 1.00 28.25 132 VAL A N 1
ATOM 1071 C CA . VAL A 1 135 ? 1.868 167.597 179.972 1.00 29.39 132 VAL A CA 1
ATOM 1072 C C . VAL A 1 135 ? 2.540 166.844 181.122 1.00 32.73 132 VAL A C 1
ATOM 1073 O O . VAL A 1 135 ? 3.716 166.494 181.037 1.00 34.22 132 VAL A O 1
ATOM 1077 N N . THR A 1 136 ? 1.788 166.582 182.188 1.00 35.51 133 THR A N 1
ATOM 1078 C CA . THR A 1 136 ? 2.281 165.774 183.314 1.00 40.04 133 THR A CA 1
ATOM 1079 C C . THR A 1 136 ? 2.564 164.313 182.932 1.00 44.98 133 THR A C 1
ATOM 1080 O O . THR A 1 136 ? 2.352 163.906 181.790 1.00 42.73 133 THR A O 1
ATOM 1084 N N . LYS A 1 137 ? 3.015 163.524 183.905 1.00 50.56 134 LYS A N 1
ATOM 1085 C CA . LYS A 1 137 ? 3.347 162.111 183.673 1.00 58.11 134 LYS A CA 1
ATOM 1086 C C . LYS A 1 137 ? 2.081 161.313 183.430 1.00 60.84 134 LYS A C 1
ATOM 1087 O O . LYS A 1 137 ? 2.085 160.292 182.737 1.00 63.33 134 LYS A O 1
ATOM 1093 N N . GLU A 1 138 ? 0.995 161.784 184.028 1.00 59.36 135 GLU A N 1
ATOM 1094 C CA . GLU A 1 138 ? -0.312 161.164 183.874 1.00 59.39 135 GLU A CA 1
ATOM 1095 C C . GLU A 1 138 ? -1.068 161.712 182.662 1.00 52.06 135 GLU A C 1
ATOM 1096 O O . GLU A 1 138 ? -2.292 161.611 182.590 1.00 53.55 135 GLU A O 1
ATOM 1102 N N . ASN A 1 139 ? -0.330 162.286 181.713 1.00 46.23 136 ASN A N 1
ATOM 1103 C CA . ASN A 1 139 ? -0.903 162.820 180.483 1.00 45.76 136 ASN A CA 1
ATOM 1104 C C . ASN A 1 139 ? -2.036 163.800 180.697 1.00 42.41 136 ASN A C 1
ATOM 1105 O O . ASN A 1 139 ? -2.960 163.867 179.888 1.00 44.69 136 ASN A O 1
ATOM 1110 N N . ILE A 1 140 ? -1.964 164.553 181.793 1.00 37.56 137 ILE A N 1
ATOM 1111 C CA . ILE A 1 140 ? -2.840 165.693 181.996 1.00 33.40 137 ILE A CA 1
ATOM 1112 C C . ILE A 1 140 ? -2.205 166.963 181.369 1.00 32.12 137 ILE A C 1
ATOM 1113 O O . ILE A 1 140 ? -1.024 167.261 181.585 1.00 32.16 137 ILE A O 1
ATOM 1118 N N . GLU A 1 141 ? -2.994 167.705 180.596 1.00 30.77 138 GLU A N 1
ATOM 1119 C CA . GLU A 1 141 ? -2.554 168.983 180.041 1.00 29.28 138 GLU A CA 1
ATOM 1120 C C . GLU A 1 141 ? -2.825 170.132 181.015 1.00 31.69 138 GLU A C 1
ATOM 1121 O O . GLU A 1 141 ? -3.933 170.274 181.541 1.00 34.16 138 GLU A O 1
ATOM 1127 N N . GLN A 1 142 ? -1.802 170.948 181.256 1.00 31.91 139 GLN A N 1
ATOM 1128 C CA . GLN A 1 142 ? -1.913 172.092 182.161 1.00 32.84 139 GLN A CA 1
ATOM 1129 C C . GLN A 1 142 ? -1.345 173.342 181.522 1.00 27.87 139 GLN A C 1
ATOM 1130 O O . GLN A 1 142 ? -0.280 173.300 180.893 1.00 27.47 139 GLN A O 1
ATOM 1136 N N . ILE A 1 143 ? -2.055 174.449 181.685 1.00 24.47 140 ILE A N 1
ATOM 1137 C CA . ILE A 1 143 ? -1.566 175.726 181.223 1.00 23.73 140 ILE A CA 1
ATOM 1138 C C . ILE A 1 143 ? -0.475 176.147 182.181 1.00 25.66 140 ILE A C 1
ATOM 1139 O O . ILE A 1 143 ? -0.606 175.965 183.385 1.00 28.25 140 ILE A O 1
ATOM 1144 N N . THR A 1 144 ? 0.628 176.658 181.651 1.00 24.32 141 THR A N 1
ATOM 1145 C CA . THR A 1 144 ? 1.645 177.270 182.498 1.00 25.02 141 THR A CA 1
ATOM 1146 C C . THR A 1 144 ? 1.878 178.694 182.021 1.00 23.53 141 THR A C 1
ATOM 1147 O O . THR A 1 144 ? 1.639 179.013 180.860 1.00 22.51 141 THR A O 1
ATOM 1151 N N . TRP A 1 145 ? 2.344 179.555 182.911 1.00 23.15 142 TRP A N 1
ATOM 1152 C CA . TRP A 1 145 ? 2.392 180.984 182.596 1.00 23.64 142 TRP A CA 1
ATOM 1153 C C . TRP A 1 145 ? 3.791 181.514 182.255 1.00 24.91 142 TRP A C 1
ATOM 1154 O O . TRP A 1 145 ? 4.769 181.254 182.953 1.00 26.14 142 TRP A O 1
ATOM 1165 N N . PHE A 1 146 ? 3.850 182.257 181.160 1.00 24.55 143 PHE A N 1
ATOM 1166 C CA . PHE A 1 146 ? 5.076 182.858 180.670 1.00 25.27 143 PHE A CA 1
ATOM 1167 C C . PHE A 1 146 ? 4.837 184.334 180.419 1.00 27.11 143 PHE A C 1
ATOM 1168 O O . PHE A 1 146 ? 3.826 184.732 179.851 1.00 29.18 143 PHE A O 1
ATOM 1176 N N . SER A 1 147 ? 5.739 185.155 180.915 1.00 26.41 144 SER A N 1
ATOM 1177 C CA . SER A 1 147 ? 5.871 186.510 180.442 1.00 26.91 144 SER A CA 1
ATOM 1178 C C . SER A 1 147 ? 5.891 186.493 178.931 1.00 22.38 144 SER A C 1
ATOM 1179 O O . SER A 1 147 ? 6.651 185.735 178.320 1.00 21.28 144 SER A O 1
ATOM 1182 N N . SER A 1 148 ? 5.055 187.338 178.337 1.00 21.42 145 SER A N 1
ATOM 1183 C CA . SER A 1 148 ? 4.742 187.239 176.926 1.00 23.92 145 SER A CA 1
ATOM 1184 C C . SER A 1 148 ? 4.908 188.566 176.246 1.00 25.52 145 SER A C 1
ATOM 1185 O O . SER A 1 148 ? 4.462 189.562 176.761 1.00 27.68 145 SER A O 1
ATOM 1188 N N . LYS A 1 149 ? 5.486 188.574 175.055 1.00 25.12 146 LYS A N 1
ATOM 1189 C CA . LYS A 1 149 ? 5.690 189.824 174.346 1.00 26.31 146 LYS A CA 1
ATOM 1190 C C . LYS A 1 149 ? 5.360 189.699 172.859 1.00 26.02 146 LYS A C 1
ATOM 1191 O O . LYS A 1 149 ? 5.859 188.810 172.167 1.00 26.42 146 LYS A O 1
ATOM 1197 N N . LEU A 1 150 ? 4.507 190.597 172.380 1.00 26.86 147 LEU A N 1
ATOM 1198 C CA . LEU A 1 150 ? 4.104 190.643 170.974 1.00 28.35 147 LEU A CA 1
ATOM 1199 C C . LEU A 1 150 ? 4.807 191.799 170.261 1.00 28.87 147 LEU A C 1
ATOM 1200 O O . LEU A 1 150 ? 4.768 192.929 170.738 1.00 28.85 147 LEU A O 1
ATOM 1205 N N . TYR A 1 151 ? 5.461 191.500 169.133 1.00 29.89 148 TYR A N 1
ATOM 1206 C CA . TYR A 1 151 ? 6.200 192.494 168.356 1.00 32.12 148 TYR A CA 1
ATOM 1207 C C . TYR A 1 151 ? 5.484 192.771 167.058 1.00 33.29 148 TYR A C 1
ATOM 1208 O O . TYR A 1 151 ? 4.921 191.865 166.445 1.00 34.81 148 TYR A O 1
ATOM 1217 N N . PHE A 1 152 ? 5.487 194.039 166.657 1.00 32.66 149 PHE A N 1
ATOM 1218 C CA . PHE A 1 152 ? 4.858 194.459 165.422 1.00 32.24 149 PHE A CA 1
ATOM 1219 C C . PHE A 1 152 ? 5.824 195.341 164.640 1.00 32.82 149 PHE A C 1
ATOM 1220 O O . PHE A 1 152 ? 6.633 196.051 165.214 1.00 32.14 149 PHE A O 1
ATOM 1228 N N . GLU A 1 153 ? 5.734 195.285 163.325 1.00 34.94 150 GLU A N 1
ATOM 1229 C CA . GLU A 1 153 ? 6.596 196.089 162.468 1.00 39.00 150 GLU A CA 1
ATOM 1230 C C . GLU A 1 153 ? 5.762 196.650 161.323 1.00 41.09 150 GLU A C 1
ATOM 1231 O O . GLU A 1 153 ? 5.699 196.070 160.244 1.00 41.55 150 GLU A O 1
ATOM 1237 N N . PRO A 1 154 ? 5.092 197.775 161.572 1.00 43.09 151 PRO A N 1
ATOM 1238 C CA . PRO A 1 154 ? 4.184 198.300 160.562 1.00 43.36 151 PRO A CA 1
ATOM 1239 C C . PRO A 1 154 ? 4.915 199.058 159.458 1.00 44.21 151 PRO A C 1
ATOM 1240 O O . PRO A 1 154 ? 6.078 199.457 159.609 1.00 42.85 151 PRO A O 1
ATOM 1244 N N . GLU A 1 155 ? 4.219 199.224 158.342 1.00 47.80 152 GLU A N 1
ATOM 1245 C CA . GLU A 1 155 ? 4.709 200.010 157.220 1.00 54.64 152 GLU A CA 1
ATOM 1246 C C . GLU A 1 155 ? 4.044 201.369 157.252 1.00 50.49 152 GLU A C 1
ATOM 1247 O O . GLU A 1 155 ? 2.848 201.483 156.981 1.00 49.45 152 GLU A O 1
ATOM 1253 N N . THR A 1 156 ? 4.816 202.393 157.600 1.00 49.29 153 THR A N 1
ATOM 1254 C CA . THR A 1 156 ? 4.296 203.754 157.664 1.00 50.61 153 THR A CA 1
ATOM 1255 C C . THR A 1 156 ? 5.239 204.736 156.989 1.00 54.86 153 THR A C 1
ATOM 1256 O O . THR A 1 156 ? 6.442 204.471 156.855 1.00 55.88 153 THR A O 1
ATOM 1260 N N . GLN A 1 157 ? 4.686 205.883 156.592 1.00 57.61 154 GLN A N 1
ATOM 1261 C CA . GLN A 1 157 ? 5.457 206.929 155.921 1.00 60.22 154 GLN A CA 1
ATOM 1262 C C . GLN A 1 157 ? 6.722 207.299 156.672 1.00 59.12 154 GLN A C 1
ATOM 1263 O O . GLN A 1 157 ? 6.698 207.501 157.885 1.00 58.66 154 GLN A O 1
ATOM 1269 N N . ASP A 1 158 ? 7.823 207.401 155.939 1.00 59.36 155 ASP A N 1
ATOM 1270 C CA . ASP A 1 158 ? 9.072 207.905 156.496 1.00 59.76 155 ASP A CA 1
ATOM 1271 C C . ASP A 1 158 ? 9.445 207.206 157.794 1.00 54.77 155 ASP A C 1
ATOM 1272 O O . ASP A 1 158 ? 10.050 207.821 158.672 1.00 52.90 155 ASP A O 1
ATOM 1277 N N . LYS A 1 159 ? 9.089 205.929 157.918 1.00 54.71 156 LYS A N 1
ATOM 1278 C CA . LYS A 1 159 ? 9.448 205.160 159.101 1.00 55.73 156 LYS A CA 1
ATOM 1279 C C . LYS A 1 159 ? 8.920 205.813 160.362 1.00 51.46 156 LYS A C 1
ATOM 1280 O O . LYS A 1 159 ? 9.569 205.748 161.402 1.00 50.54 156 LYS A O 1
ATOM 1286 N N . ASN A 1 160 ? 7.763 206.462 160.272 1.00 48.52 157 ASN A N 1
ATOM 1287 C CA . ASN A 1 160 ? 7.220 207.199 161.41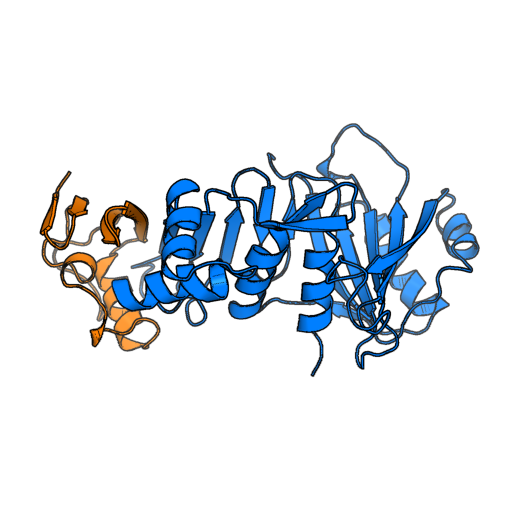0 1.00 46.00 157 ASN A CA 1
ATOM 1288 C C . ASN A 1 160 ? 7.074 206.286 162.611 1.00 44.51 157 ASN A C 1
ATOM 1289 O O . ASN A 1 160 ? 7.587 206.581 163.694 1.00 44.08 157 ASN A O 1
ATOM 1294 N N . LEU A 1 161 ? 6.373 205.174 162.401 1.00 43.89 158 LEU A N 1
ATOM 1295 C CA . LEU A 1 161 ? 6.331 204.080 163.364 1.00 43.79 158 LEU A CA 1
ATOM 1296 C C . LEU A 1 161 ? 6.955 202.822 162.746 1.00 45.99 158 LEU A C 1
ATOM 1297 O O . LEU A 1 161 ? 6.349 202.177 161.897 1.00 47.82 158 LEU A O 1
ATOM 1302 N N . ARG A 1 162 ? 8.168 202.486 163.182 1.00 45.77 159 ARG A N 1
ATOM 1303 C CA . ARG A 1 162 ? 8.905 201.332 162.665 1.00 47.99 159 ARG A CA 1
ATOM 1304 C C . ARG A 1 162 ? 8.593 200.061 163.445 1.00 43.43 159 ARG A C 1
ATOM 1305 O O . ARG A 1 162 ? 8.444 198.986 162.861 1.00 44.43 159 ARG A O 1
ATOM 1313 N N . GLN A 1 163 ? 8.504 200.177 164.764 1.00 42.30 160 GLN A N 1
ATOM 1314 C CA . GLN A 1 163 ? 8.256 199.009 165.592 1.00 44.46 160 GLN A CA 1
ATOM 1315 C C . GLN A 1 163 ? 7.477 199.350 166.852 1.00 42.59 160 GLN A C 1
ATOM 1316 O O . GLN A 1 163 ? 7.679 200.399 167.457 1.00 43.80 160 GLN A O 1
ATOM 1322 N N . PHE A 1 164 ? 6.582 198.460 167.255 1.00 41.30 161 PHE A N 1
ATOM 1323 C CA . PHE A 1 164 ? 6.004 198.565 168.586 1.00 39.19 161 PHE A CA 1
ATOM 1324 C C . PHE A 1 164 ? 5.722 197.184 169.156 1.00 37.36 161 PHE A C 1
ATOM 1325 O O . PHE A 1 164 ? 5.593 196.213 168.412 1.00 39.32 161 PHE A O 1
ATOM 1333 N N . SER A 1 165 ? 5.647 197.102 170.480 1.00 33.69 162 SER A N 1
ATOM 1334 C CA . SER A 1 165 ? 5.420 195.830 171.135 1.00 30.98 162 SER A CA 1
ATOM 1335 C C . SER A 1 165 ? 4.424 195.964 172.262 1.00 31.87 162 SER A C 1
ATOM 1336 O O . SER A 1 165 ? 4.191 197.049 172.781 1.00 32.11 162 SER A O 1
ATOM 1339 N N . ILE A 1 166 ? 3.828 194.843 172.629 1.00 31.69 163 ILE A N 1
ATOM 1340 C CA . ILE A 1 166 ? 2.943 194.788 173.780 1.00 31.02 163 ILE A CA 1
ATOM 1341 C C . ILE A 1 166 ? 3.425 193.654 174.649 1.00 29.40 163 ILE A C 1
ATOM 1342 O O . ILE A 1 166 ? 3.568 192.530 174.184 1.00 29.04 163 ILE A O 1
ATOM 1347 N N . GLU A 1 167 ? 3.707 193.947 175.906 1.00 28.11 164 GLU A N 1
ATOM 1348 C CA . GLU A 1 167 ? 4.195 192.926 176.805 1.00 27.07 164 GLU A CA 1
ATOM 1349 C C . GLU A 1 167 ? 3.207 192.667 177.933 1.00 26.37 164 GLU A C 1
ATOM 1350 O O . GLU A 1 167 ? 2.672 193.601 178.526 1.00 27.60 164 GLU A O 1
ATOM 1356 N N . ILE A 1 168 ? 2.968 191.393 178.225 1.00 25.12 165 ILE A N 1
ATOM 1357 C CA . ILE A 1 168 ? 2.124 191.012 179.343 1.00 24.54 165 ILE A CA 1
ATOM 1358 C C . ILE A 1 168 ? 2.950 190.134 180.266 1.00 24.48 165 ILE A C 1
ATOM 1359 O O . ILE A 1 168 ? 3.264 189.008 179.916 1.00 25.48 165 ILE A O 1
ATOM 1364 N N . PRO A 1 169 ? 3.325 190.655 181.444 1.00 23.87 166 PRO A N 1
ATOM 1365 C CA . PRO A 1 169 ? 4.050 189.840 182.417 1.00 24.82 166 PRO A CA 1
ATOM 1366 C C . PRO A 1 169 ? 3.300 188.549 182.761 1.00 26.76 166 PRO A C 1
ATOM 1367 O O . PRO A 1 169 ? 2.080 188.477 182.682 1.00 28.10 166 PRO A O 1
ATOM 1371 N N . ARG A 1 170 ? 4.065 187.541 183.147 1.00 27.92 167 ARG A N 1
ATOM 1372 C CA . ARG A 1 170 ? 3.557 186.245 183.538 1.00 29.19 167 ARG A CA 1
ATOM 1373 C C . ARG A 1 170 ? 2.311 186.344 184.425 1.00 26.52 167 ARG A C 1
ATOM 1374 O O . ARG A 1 170 ? 1.298 185.724 184.153 1.00 25.34 167 ARG A O 1
ATOM 1382 N N . GLU A 1 171 ? 2.406 187.135 185.481 1.00 26.47 168 GLU A N 1
ATOM 1383 C CA . GLU A 1 171 ? 1.359 187.273 186.483 1.00 28.16 168 GLU A CA 1
ATOM 1384 C C . GLU A 1 171 ? 0.066 187.900 185.915 1.00 24.20 168 GLU A C 1
ATOM 1385 O O . GLU A 1 171 ? -1.040 187.579 186.345 1.00 24.25 168 GLU A O 1
ATOM 1391 N N . SER A 1 172 ? 0.211 188.787 184.940 1.00 22.95 169 SER A N 1
ATOM 1392 C CA . SER A 1 172 ? -0.944 189.379 184.288 1.00 22.45 169 SER A CA 1
ATOM 1393 C C . SER A 1 172 ? -1.547 188.484 183.217 1.00 23.23 169 SER A C 1
ATOM 1394 O O . SER A 1 172 ? -2.714 188.634 182.899 1.00 23.73 169 SER A O 1
ATOM 1397 N N . CYS A 1 173 ? -0.766 187.557 182.658 1.00 23.29 170 CYS A N 1
ATOM 1398 C CA . CYS A 1 173 ? -1.315 186.574 181.734 1.00 24.98 170 CYS A CA 1
ATOM 1399 C C . CYS A 1 173 ? -2.237 185.687 182.542 1.00 23.51 170 CYS A C 1
ATOM 1400 O O . CYS A 1 173 ? -3.377 185.438 182.174 1.00 23.33 170 CYS A O 1
ATOM 1403 N N . GLU A 1 174 ? -1.747 185.231 183.678 1.00 23.51 171 GLU A N 1
ATOM 1404 C CA . GLU A 1 174 ? -2.584 184.448 184.559 1.00 24.42 171 GLU A CA 1
ATOM 1405 C C . GLU A 1 174 ? -3.782 185.263 185.010 1.00 24.81 171 GLU A C 1
ATOM 1406 O O . GLU A 1 174 ? -4.902 184.771 185.027 1.00 25.12 171 GLU A O 1
ATOM 1412 N N . GLY A 1 175 ? -3.531 186.522 185.371 1.00 24.76 172 GLY A N 1
ATOM 1413 C CA . GLY A 1 175 ? -4.559 187.377 185.935 1.00 23.07 172 GLY A CA 1
ATOM 1414 C C . GLY A 1 175 ? -5.693 187.588 184.966 1.00 21.53 172 GLY A C 1
ATOM 1415 O O . GLY A 1 175 ? -6.857 187.592 185.351 1.00 20.17 172 GLY A O 1
ATOM 1416 N N . LEU A 1 176 ? -5.348 187.764 183.696 1.00 21.38 173 LEU A N 1
ATOM 1417 C CA . LEU A 1 176 ? -6.348 187.985 182.665 1.00 22.88 173 LEU A CA 1
ATOM 1418 C C . LEU A 1 176 ? -7.177 186.715 182.464 1.00 23.98 173 LEU A C 1
ATOM 1419 O O . LEU A 1 176 ? -8.373 186.791 182.252 1.00 25.53 173 LEU A O 1
ATOM 1424 N N . ALA A 1 177 ? -6.537 185.546 182.526 1.00 24.10 174 ALA A N 1
ATOM 1425 C CA . ALA A 1 177 ? -7.264 184.295 182.407 1.00 24.83 174 ALA A CA 1
ATOM 1426 C C . ALA A 1 177 ? -8.258 184.080 183.567 1.00 24.99 174 ALA A C 1
ATOM 1427 O O . ALA A 1 177 ? -9.288 183.448 183.382 1.00 24.48 174 ALA A O 1
ATOM 1429 N N . LEU A 1 178 ? -7.944 184.592 184.757 1.00 25.08 175 LEU A N 1
ATOM 1430 C CA . LEU A 1 178 ? -8.840 184.457 185.914 1.00 28.06 175 LEU A CA 1
ATOM 1431 C C . LEU A 1 178 ? -10.152 185.219 185.776 1.00 30.09 175 LEU A C 1
ATOM 1432 O O . LEU A 1 178 ? -11.153 184.861 186.400 1.00 33.49 175 LEU A O 1
ATOM 1437 N N . GLY A 1 179 ? -10.155 186.265 184.959 1.00 29.65 176 GLY A N 1
ATOM 1438 C CA . GLY A 1 179 ? -11.367 187.011 184.724 1.00 32.36 176 GLY A CA 1
ATOM 1439 C C . GLY A 1 179 ? -12.222 186.316 183.695 1.00 35.00 176 GLY A C 1
ATOM 1440 O O . GLY A 1 179 ? -13.340 186.746 183.434 1.00 38.13 176 GLY A O 1
ATOM 1441 N N . TYR A 1 180 ? -11.719 185.220 183.129 1.00 33.90 177 TYR A N 1
ATOM 1442 C CA . TYR A 1 180 ? -12.432 184.546 182.047 1.00 33.86 177 TYR A CA 1
ATOM 1443 C C . TYR A 1 180 ? -13.407 183.372 182.364 1.00 53.00 177 TYR A C 1
ATOM 1444 O O . TYR A 1 180 ? -14.564 183.473 181.954 1.00 57.22 177 TYR A O 1
ATOM 1453 N N . GLY A 1 181 ? -13.050 182.284 183.057 1.00 50.00 178 GLY A N 1
ATOM 1454 C CA . GLY A 1 181 ? -11.820 182.084 183.775 1.00 46.01 178 GLY A CA 1
ATOM 1455 C C . GLY A 1 181 ? -11.010 180.892 183.278 1.00 43.61 178 GLY A C 1
ATOM 1456 O O . GLY A 1 181 ? -10.068 181.063 182.520 1.00 45.26 178 GLY A O 1
ATOM 1457 N N . ASN A 1 182 ? -11.331 179.684 183.707 1.00 42.49 179 ASN A N 1
ATOM 1458 C CA . ASN A 1 182 ? -10.532 178.539 183.287 1.00 43.55 179 ASN A CA 1
ATOM 1459 C C . ASN A 1 182 ? -10.548 178.299 181.789 1.00 44.43 179 ASN A C 1
ATOM 1460 O O . ASN A 1 182 ? -11.600 178.056 181.203 1.00 48.73 179 ASN A O 1
ATOM 1465 N N . THR A 1 183 ? -9.384 178.311 181.170 1.00 35.56 180 THR A N 1
ATOM 1466 C CA . THR A 1 183 ? -9.330 178.133 179.735 1.00 33.38 180 THR A CA 1
ATOM 1467 C C . THR A 1 183 ? -7.971 177.599 179.314 1.00 32.11 180 THR A C 1
ATOM 1468 O O . THR A 1 183 ? -6.952 177.957 179.904 1.00 31.82 180 THR A O 1
ATOM 1472 N N . MET A 1 184 ? -7.979 176.704 178.328 1.00 31.37 181 MET A N 1
ATOM 1473 C CA . MET A 1 184 ? -6.756 176.179 177.701 1.00 31.77 181 MET A CA 1
ATOM 1474 C C . MET A 1 184 ? -6.256 177.083 176.561 1.00 30.25 181 MET A C 1
ATOM 1475 O O . MET A 1 184 ? -5.259 176.783 175.898 1.00 32.93 181 MET A O 1
ATOM 1480 N N . HIS A 1 185 ? -6.982 178.158 176.297 1.00 26.78 182 HIS A N 1
ATOM 1481 C CA . HIS A 1 185 ? -6.595 179.117 175.260 1.00 25.11 182 HIS A CA 1
ATOM 1482 C C . HIS A 1 185 ? -6.627 180.527 175.777 1.00 25.40 182 HIS A C 1
ATOM 1483 O O . HIS A 1 185 ? -7.417 181.335 175.306 1.00 27.73 182 HIS A O 1
ATOM 1490 N N . PRO A 1 186 ? -5.772 180.833 176.757 1.00 24.11 183 PRO A N 1
ATOM 1491 C CA . PRO A 1 186 ? -5.793 182.160 177.379 1.00 24.26 183 PRO A CA 1
ATOM 1492 C C . PRO A 1 186 ? -5.439 183.312 176.440 1.00 23.96 183 PRO A C 1
ATOM 1493 O O . PRO A 1 186 ? -5.959 184.422 176.632 1.00 24.72 183 PRO A O 1
ATOM 1497 N N . TYR A 1 187 ? -4.557 183.097 175.469 1.00 23.49 184 TYR A N 1
ATOM 1498 C CA . TYR A 1 187 ? -4.192 184.201 174.581 1.00 24.70 184 TYR A CA 1
ATOM 1499 C C . TYR A 1 187 ? -5.380 184.535 173.710 1.00 26.82 184 TYR A C 1
ATOM 1500 O O . TYR A 1 187 ? -5.750 185.694 173.581 1.00 28.56 184 TYR A O 1
ATOM 1509 N N . ASN A 1 188 ? -5.993 183.507 173.132 1.00 26.71 185 ASN A N 1
ATOM 1510 C CA . ASN A 1 188 ? -7.138 183.719 172.264 1.00 26.59 185 ASN A CA 1
ATOM 1511 C C . ASN A 1 188 ? -8.350 184.221 173.041 1.00 27.18 185 ASN A C 1
ATOM 1512 O O . ASN A 1 188 ? -8.980 185.182 172.633 1.00 28.25 185 ASN A O 1
ATOM 1517 N N . ASP A 1 189 ? -8.650 183.584 174.167 1.00 27.95 186 ASP A N 1
ATOM 1518 C CA . ASP A 1 189 ? -9.885 183.860 174.891 1.00 30.95 186 ASP A CA 1
ATOM 1519 C C . ASP A 1 189 ? -9.897 185.105 175.777 1.00 32.68 186 ASP A C 1
ATOM 1520 O O . ASP A 1 189 ? -10.954 185.688 176.000 1.00 35.29 186 ASP A O 1
ATOM 1525 N N . ALA A 1 190 ? -8.744 185.497 176.308 1.00 31.07 187 ALA A N 1
ATOM 1526 C CA . ALA A 1 190 ? -8.710 186.510 177.360 1.00 29.38 187 ALA A CA 1
ATOM 1527 C C . ALA A 1 190 ? -7.737 187.647 177.066 1.00 28.36 187 ALA A C 1
ATOM 1528 O O . ALA A 1 190 ? -8.097 188.818 177.153 1.00 30.66 187 ALA A O 1
ATOM 1530 N N . ILE A 1 191 ? -6.510 187.302 176.707 1.00 25.53 188 ILE A N 1
ATOM 1531 C CA . ILE A 1 191 ? -5.440 188.289 176.617 1.00 25.75 188 ILE A CA 1
ATOM 1532 C C . ILE A 1 191 ? -5.525 189.145 175.351 1.00 26.36 188 ILE A C 1
ATOM 1533 O O . ILE A 1 191 ? -5.447 190.376 175.422 1.00 25.44 188 ILE A O 1
ATOM 1538 N N . VAL A 1 192 ? -5.703 188.511 174.195 1.00 27.78 189 VAL A N 1
ATOM 1539 C CA . VAL A 1 192 ? -5.783 189.255 172.936 1.00 28.62 189 VAL A CA 1
ATOM 1540 C C . VAL A 1 192 ? -7.041 190.149 172.873 1.00 28.40 189 VAL A C 1
ATOM 1541 O O . VAL A 1 192 ? -6.976 191.276 172.401 1.00 29.25 189 VAL A O 1
ATOM 1545 N N . PRO A 1 193 ? -8.192 189.642 173.324 1.00 26.64 190 PRO A N 1
ATOM 1546 C CA . PRO A 1 193 ? -9.373 190.503 173.412 1.00 28.21 190 PRO A CA 1
ATOM 1547 C C . PRO A 1 193 ? -9.185 191.663 174.387 1.00 28.03 190 PRO A C 1
ATOM 1548 O O . PRO A 1 193 ? -9.644 192.764 174.108 1.00 29.10 190 PRO A O 1
ATOM 1552 N N . TYR A 1 194 ? -8.511 191.427 175.506 1.00 27.46 191 TYR A N 1
ATOM 1553 C CA . TYR A 1 194 ? -8.285 192.486 176.479 1.00 29.37 191 TYR A CA 1
ATOM 1554 C C . TYR A 1 194 ? -7.508 193.644 175.832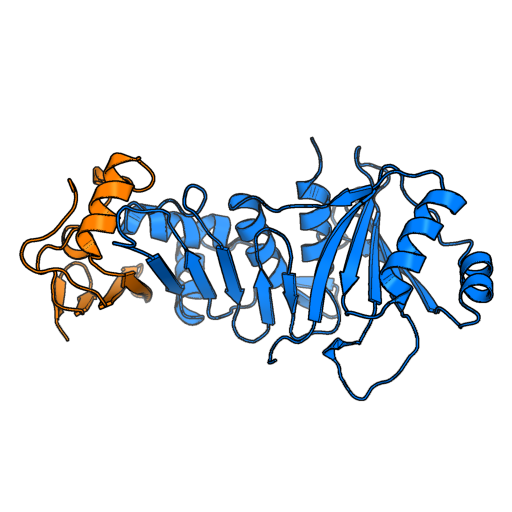 1.00 30.53 191 TYR A C 1
ATOM 1555 O O . TYR A 1 194 ? -7.857 194.820 175.982 1.00 31.22 191 TYR A O 1
ATOM 1564 N N . ILE A 1 195 ? -6.457 193.298 175.104 1.00 30.54 192 ILE A N 1
ATOM 1565 C CA . ILE A 1 195 ? -5.700 194.272 174.327 1.00 30.62 192 ILE A CA 1
ATOM 1566 C C . ILE A 1 195 ? -6.586 195.078 173.360 1.00 30.08 192 ILE A C 1
ATOM 1567 O O . ILE A 1 195 ? -6.479 196.300 173.283 1.00 31.21 192 ILE A O 1
ATOM 1572 N N . TYR A 1 196 ? -7.452 194.404 172.620 1.00 28.93 193 TYR A N 1
ATOM 1573 C CA . TYR A 1 196 ? -8.327 195.099 171.690 1.00 29.50 193 TYR A CA 1
ATOM 1574 C C . TYR A 1 196 ? -9.252 196.086 172.415 1.00 32.29 193 TYR A C 1
ATOM 1575 O O . TYR A 1 196 ? -9.383 197.247 172.021 1.00 34.83 193 TYR A O 1
ATOM 1584 N N . ASN A 1 197 ? -9.902 195.613 173.470 1.00 33.92 194 ASN A N 1
ATOM 1585 C CA . ASN A 1 197 ? -10.844 196.438 174.212 1.00 39.17 194 ASN A CA 1
ATOM 1586 C C . ASN A 1 197 ? -10.183 197.594 174.943 1.00 37.18 194 ASN A C 1
ATOM 1587 O O . ASN A 1 197 ? -10.803 198.634 175.143 1.00 38.98 194 ASN A O 1
ATOM 1592 N N . GLU A 1 198 ? -8.907 197.450 175.281 1.00 33.45 195 GLU A N 1
ATOM 1593 C CA . GLU A 1 198 ? -8.209 198.500 176.015 1.00 33.54 195 GLU A CA 1
ATOM 1594 C C . GLU A 1 198 ? -7.439 199.495 175.137 1.00 35.75 195 GLU A C 1
ATOM 1595 O O . GLU A 1 198 ? -7.022 200.550 175.625 1.00 41.75 195 GLU A O 1
ATOM 1601 N N . THR A 1 199 ? -7.221 199.161 173.868 1.00 31.28 196 THR A N 1
ATOM 1602 C CA . THR A 1 199 ? -6.347 199.966 173.023 1.00 29.94 196 THR A CA 1
ATOM 1603 C C . THR A 1 199 ? -6.884 200.204 171.620 1.00 32.78 196 THR A C 1
ATOM 1604 O O . THR A 1 199 ? -6.409 201.091 170.926 1.00 34.00 196 THR A O 1
ATOM 1608 N N . GLY A 1 200 ? -7.858 199.412 171.191 1.00 34.03 197 GLY A N 1
ATOM 1609 C CA . GLY A 1 200 ? -8.288 199.435 169.808 1.00 36.99 197 GLY A CA 1
ATOM 1610 C C . GLY A 1 200 ? -7.330 198.659 168.911 1.00 36.52 197 GLY A C 1
ATOM 1611 O O . GLY A 1 200 ? -7.521 198.592 167.701 1.00 37.96 197 GLY A O 1
ATOM 1612 N N . MET A 1 201 ? -6.291 198.064 169.486 1.00 35.72 198 MET A N 1
ATOM 1613 C CA . MET A 1 201 ? -5.361 197.289 168.668 1.00 35.91 198 MET A CA 1
ATOM 1614 C C . MET A 1 201 ? -5.840 195.849 168.494 1.00 34.10 198 MET A C 1
ATOM 1615 O O . MET A 1 201 ? -5.938 195.093 169.466 1.00 32.67 198 MET A O 1
ATOM 1620 N N . ALA A 1 202 ? -6.148 195.482 167.253 1.00 35.67 199 ALA A N 1
ATOM 1621 C CA . ALA A 1 202 ? -6.588 194.133 166.938 1.00 37.77 199 ALA A CA 1
ATOM 1622 C C . ALA A 1 202 ? -5.382 193.322 166.467 1.00 34.94 199 ALA A C 1
ATOM 1623 O O . ALA A 1 202 ? -4.921 193.469 165.335 1.00 34.47 199 ALA A O 1
ATOM 1625 N N . VAL A 1 203 ? -4.865 192.478 167.354 1.00 41.29 200 VAL A N 1
ATOM 1626 C CA . VAL A 1 203 ? -3.614 191.763 167.104 1.00 39.28 200 VAL A CA 1
ATOM 1627 C C . VAL A 1 203 ? -3.652 190.950 165.814 1.00 40.69 200 VAL A C 1
ATOM 1628 O O . VAL A 1 203 ? -2.684 190.916 165.058 1.00 40.20 200 VAL A O 1
ATOM 1632 N N . GLU A 1 204 ? -4.791 190.328 165.559 1.00 42.11 201 GLU A 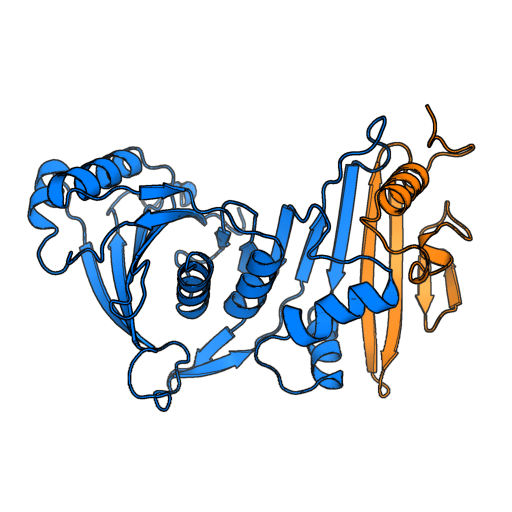N 1
ATOM 1633 C CA . GLU A 1 204 ? -4.961 189.472 164.404 1.00 43.87 201 GLU A CA 1
ATOM 1634 C C . GLU A 1 204 ? -5.042 190.256 163.089 1.00 46.40 201 GLU A C 1
ATOM 1635 O O . GLU A 1 204 ? -5.076 189.659 162.024 1.00 48.88 201 GLU A O 1
ATOM 1641 N N . ARG A 1 205 ? -5.057 191.585 163.157 1.00 45.05 202 ARG A N 1
ATOM 1642 C CA . ARG A 1 205 ? -5.167 192.409 161.954 1.00 46.52 202 ARG A CA 1
ATOM 1643 C C . ARG A 1 205 ? -3.901 193.228 161.746 1.00 44.45 202 ARG A C 1
ATOM 1644 O O . ARG A 1 205 ? -3.652 193.753 160.658 1.00 47.38 202 ARG A O 1
ATOM 1652 N N . LEU A 1 206 ? -3.085 193.313 162.788 1.00 41.22 203 LEU A N 1
ATOM 1653 C CA . LEU A 1 206 ? -1.845 194.085 162.735 1.00 39.88 203 LEU A CA 1
ATOM 1654 C C . LEU A 1 206 ? -0.666 193.265 162.188 1.00 38.69 203 LEU A C 1
ATOM 1655 O O . LEU A 1 206 ? -0.759 192.039 162.060 1.00 37.17 203 LEU A O 1
ATOM 1660 N N . PRO A 1 207 ? 0.430 193.949 161.826 1.00 40.67 204 PRO A N 1
ATOM 1661 C CA . PRO A 1 207 ? 1.630 193.288 161.305 1.00 40.59 204 PRO A CA 1
ATOM 1662 C C . PRO A 1 207 ? 2.435 192.641 162.418 1.00 37.07 204 PRO A C 1
ATOM 1663 O O . PRO A 1 207 ? 3.518 193.127 162.769 1.00 37.38 204 PRO A O 1
ATOM 1667 N N . LEU A 1 208 ? 1.889 191.564 162.975 1.00 34.90 205 LEU A N 1
ATOM 1668 C CA . LEU A 1 208 ? 2.521 190.848 164.070 1.00 33.56 205 LEU A CA 1
ATOM 1669 C C . LEU A 1 208 ? 3.674 190.027 163.511 1.00 32.42 205 LEU A C 1
ATOM 1670 O O . LEU A 1 208 ? 3.456 189.147 162.690 1.00 32.31 205 LEU A O 1
ATOM 1675 N N . THR A 1 209 ? 4.897 190.321 163.940 1.00 32.81 206 THR A N 1
ATOM 1676 C CA . THR A 1 209 ? 6.051 189.610 163.414 1.00 33.78 206 THR A CA 1
ATOM 1677 C C . THR A 1 209 ? 6.577 188.571 164.387 1.00 30.51 206 THR A C 1
ATOM 1678 O O . THR A 1 209 ? 7.326 187.695 163.985 1.00 31.27 206 THR A O 1
ATOM 1682 N N . SER A 1 210 ? 6.206 188.661 165.661 1.00 28.79 207 SER A N 1
ATOM 1683 C CA . SER A 1 210 ? 6.542 187.591 166.593 1.00 28.26 207 SER A CA 1
ATOM 1684 C C . SER A 1 210 ? 5.828 187.673 167.941 1.00 27.33 207 SER A C 1
ATOM 1685 O O . SER A 1 210 ? 5.379 188.744 168.377 1.00 27.76 207 SER A O 1
ATOM 1688 N N . VAL A 1 211 ? 5.703 186.498 168.554 1.00 26.92 208 VAL A N 1
ATOM 1689 C CA . VAL A 1 211 ? 5.195 186.323 169.908 1.00 25.41 208 VAL A CA 1
ATOM 1690 C C . VAL A 1 211 ? 6.265 185.594 170.701 1.00 25.53 208 VAL A C 1
ATOM 1691 O O . VAL A 1 211 ? 6.626 184.463 170.370 1.00 26.32 208 VAL A O 1
ATOM 1695 N N . ILE A 1 212 ? 6.776 186.225 171.746 1.00 26.38 209 ILE A N 1
ATOM 1696 C CA . ILE A 1 212 ? 7.863 185.622 172.501 1.00 27.13 209 ILE A CA 1
ATOM 1697 C C . ILE A 1 212 ? 7.419 185.210 173.903 1.00 27.88 209 ILE A C 1
ATOM 1698 O O . ILE A 1 212 ? 6.958 186.035 174.697 1.00 31.15 209 ILE A O 1
ATOM 1703 N N . LEU A 1 213 ? 7.542 183.921 174.187 1.00 25.81 210 LEU A N 1
ATOM 1704 C CA . LEU A 1 213 ? 7.240 183.386 175.506 1.00 24.96 210 LEU A CA 1
ATOM 1705 C C . LEU A 1 213 ? 8.594 183.221 176.185 1.00 25.11 210 LEU A C 1
ATOM 1706 O O . LEU A 1 213 ? 9.356 182.312 175.838 1.00 26.18 210 LEU A O 1
ATOM 1711 N N . ALA A 1 214 ? 8.907 184.116 177.123 1.00 25.46 211 ALA A N 1
ATOM 1712 C CA . ALA A 1 214 ? 10.286 184.301 177.612 1.00 27.12 211 ALA A CA 1
ATOM 1713 C C . ALA A 1 214 ? 11.023 183.009 177.973 1.00 27.95 211 ALA A C 1
ATOM 1714 O O . ALA A 1 214 ? 10.541 182.202 178.767 1.00 27.68 211 ALA A O 1
ATOM 1716 N N . GLY A 1 215 ? 12.205 182.816 177.392 1.00 28.25 212 GLY A N 1
ATOM 1717 C CA . GLY A 1 215 ? 13.017 181.639 177.684 1.00 29.51 212 GLY A CA 1
ATOM 1718 C C . GLY A 1 215 ? 12.534 180.324 177.046 1.00 28.84 212 GLY A C 1
ATOM 1719 O O . GLY A 1 215 ? 13.212 179.300 177.129 1.00 30.32 212 GLY A O 1
ATOM 1720 N N . HIS A 1 216 ? 11.378 180.358 176.383 1.00 24.69 213 HIS A N 1
ATOM 1721 C CA . HIS A 1 216 ? 10.750 179.162 175.854 1.00 23.80 213 HIS A CA 1
ATOM 1722 C C . HIS A 1 216 ? 10.784 179.172 174.331 1.00 23.24 213 HIS A C 1
ATOM 1723 O O . HIS A 1 216 ? 11.563 178.444 173.703 1.00 23.02 213 HIS A O 1
ATOM 1730 N N . THR A 1 217 ? 9.949 180.005 173.726 1.00 22.74 214 THR A N 1
ATOM 1731 C CA . THR A 1 217 ? 9.767 179.927 172.296 1.00 24.20 214 THR A CA 1
ATOM 1732 C C . THR A 1 217 ? 9.503 181.301 171.731 1.00 24.97 214 THR A C 1
ATOM 1733 O O . THR A 1 217 ? 9.021 182.191 172.431 1.00 24.21 214 THR A O 1
ATOM 1737 N N . LYS A 1 218 ? 9.828 181.457 170.456 1.00 26.06 215 LYS A N 1
ATOM 1738 C CA . LYS A 1 218 ? 9.520 182.659 169.702 1.00 27.65 215 LYS A CA 1
ATOM 1739 C C . LYS A 1 218 ? 8.773 182.230 168.443 1.00 26.58 215 LYS A C 1
ATOM 1740 O O . LYS A 1 218 ? 9.331 181.565 167.576 1.00 26.64 215 LYS A O 1
ATOM 1746 N N . ILE A 1 219 ? 7.501 182.596 168.366 1.00 26.47 216 ILE A N 1
ATOM 1747 C CA . ILE A 1 219 ? 6.654 182.237 167.236 1.00 26.55 216 ILE A CA 1
ATOM 1748 C C . ILE A 1 219 ? 6.664 183.379 166.240 1.00 30.63 216 ILE A C 1
ATOM 1749 O O . ILE A 1 219 ? 6.425 184.529 166.616 1.00 34.15 216 ILE A O 1
ATOM 1754 N N . MET A 1 220 ? 6.960 183.058 164.981 1.00 30.84 217 MET A N 1
ATOM 1755 C CA . MET A 1 220 ? 7.058 184.049 163.913 1.00 31.86 217 MET A CA 1
ATOM 1756 C C . MET A 1 220 ? 6.187 183.632 162.728 1.00 31.68 217 MET A C 1
ATOM 1757 O O . MET A 1 220 ? 5.590 182.555 162.757 1.00 29.53 217 MET A O 1
ATOM 1762 N N . ARG A 1 221 ? 6.125 184.464 161.688 1.00 34.31 218 ARG A N 1
ATOM 1763 C CA . ARG A 1 221 ? 5.224 184.192 160.550 1.00 38.23 218 ARG A CA 1
ATOM 1764 C C . ARG A 1 221 ? 5.627 182.930 159.792 1.00 36.88 218 ARG A C 1
ATOM 1765 O O . ARG A 1 221 ? 4.778 182.228 159.253 1.00 38.61 218 ARG A O 1
ATOM 1773 N N . GLU A 1 222 ? 6.918 182.631 159.752 1.00 37.82 219 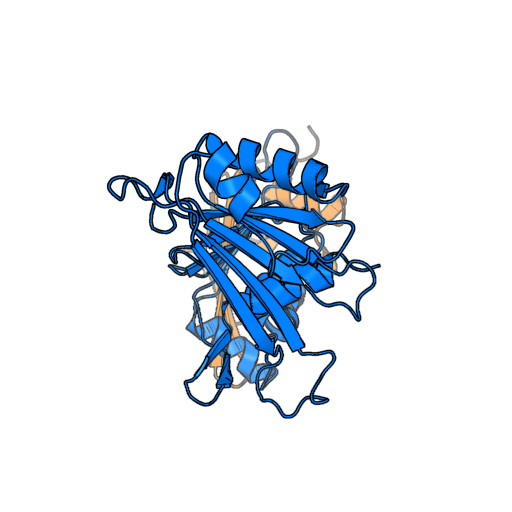GLU A N 1
ATOM 1774 C CA . GLU A 1 222 ? 7.385 181.536 158.906 1.00 41.21 219 GLU A CA 1
ATOM 1775 C C . GLU A 1 222 ? 8.300 180.552 159.624 1.00 37.33 219 GLU A C 1
ATOM 1776 O O . GLU A 1 222 ? 8.898 179.689 158.996 1.00 37.29 219 GLU A O 1
ATOM 1782 N N . SER A 1 223 ? 8.387 180.658 160.943 1.00 34.87 220 SER A N 1
ATOM 1783 C CA . SER A 1 223 ? 9.216 179.743 161.714 1.00 33.63 220 SER A CA 1
ATOM 1784 C C . SER A 1 223 ? 8.859 179.811 163.190 1.00 33.77 220 SER A C 1
ATOM 1785 O O . SER A 1 223 ? 8.096 180.674 163.622 1.00 35.41 220 SER A O 1
ATOM 1788 N N . ILE A 1 224 ? 9.412 178.885 163.963 1.00 31.81 221 ILE A N 1
ATOM 1789 C CA . ILE A 1 224 ? 9.318 178.946 165.407 1.00 28.56 221 ILE A CA 1
ATOM 1790 C C . ILE A 1 224 ? 10.720 178.721 165.914 1.00 25.19 221 ILE A C 1
ATOM 1791 O O . ILE A 1 224 ? 11.433 177.882 165.390 1.00 23.86 221 ILE A O 1
ATOM 1796 N N . VAL A 1 225 ? 11.132 179.502 166.903 1.00 25.24 222 VAL A N 1
ATOM 1797 C CA . VAL A 1 225 ? 12.429 179.319 167.526 1.00 27.00 222 VAL A CA 1
ATOM 1798 C C . VAL A 1 225 ? 12.173 178.802 168.938 1.00 23.81 222 VAL A C 1
ATOM 1799 O O . VAL A 1 225 ? 11.255 179.271 169.610 1.00 22.81 222 VAL A O 1
ATOM 1803 N N . THR A 1 226 ? 12.976 177.843 169.380 1.00 23.96 223 THR A N 1
ATOM 1804 C CA . THR A 1 226 ? 12.833 177.251 170.707 1.00 23.83 223 THR A CA 1
ATOM 1805 C C . THR A 1 226 ? 14.177 177.155 171.461 1.00 24.52 223 THR A C 1
ATOM 1806 O O . THR A 1 226 ? 15.245 177.125 170.850 1.00 26.62 223 THR A O 1
ATOM 1810 N N . SER A 1 227 ? 14.113 177.089 172.788 1.00 23.91 224 SER A N 1
ATOM 1811 C CA . SER A 1 227 ? 15.289 176.838 173.593 1.00 27.54 224 SER A CA 1
ATOM 1812 C C . SER A 1 227 ? 15.453 175.338 173.787 1.00 27.91 224 SER A C 1
ATOM 1813 O O . SER A 1 227 ? 16.482 174.868 174.237 1.00 31.95 224 SER A O 1
ATOM 1816 N N . THR A 1 228 ? 14.418 174.596 173.433 1.00 25.14 225 THR A N 1
ATOM 1817 C CA . THR A 1 228 ? 14.413 173.153 173.528 1.00 26.23 225 THR A CA 1
ATOM 1818 C C . THR A 1 228 ? 14.663 172.521 172.151 1.00 26.00 225 THR A C 1
ATOM 1819 O O . THR A 1 228 ? 14.221 173.033 171.112 1.00 25.87 225 THR A O 1
ATOM 1823 N N . ARG A 1 229 ? 15.377 171.402 172.132 1.00 27.75 226 ARG A N 1
ATOM 1824 C CA . ARG A 1 229 ? 15.709 170.746 170.871 1.00 31.08 226 ARG A CA 1
ATOM 1825 C C . ARG A 1 229 ? 14.528 169.954 170.314 1.00 31.57 226 ARG A C 1
ATOM 1826 O O . ARG A 1 229 ? 14.711 168.875 169.751 1.00 32.97 226 ARG A O 1
ATOM 1834 N N . SER A 1 230 ? 13.319 170.484 170.477 1.00 30.57 227 SER A N 1
ATOM 1835 C CA . SER A 1 230 ? 12.125 169.778 170.047 1.00 29.38 227 SER A CA 1
ATOM 1836 C C . SER A 1 230 ? 10.928 170.695 170.136 1.00 27.47 227 SER A C 1
ATOM 1837 O O . SER A 1 230 ? 11.036 171.824 170.622 1.00 27.99 227 SER A O 1
ATOM 1840 N N . LEU A 1 231 ? 9.793 170.218 169.636 1.00 25.22 228 LEU A N 1
ATOM 1841 C CA . LEU A 1 231 ? 8.535 170.957 169.707 1.00 23.80 228 LEU A CA 1
ATOM 1842 C C . LEU A 1 231 ? 7.509 170.125 170.475 1.00 23.24 228 LEU A C 1
ATOM 1843 O O . LEU A 1 231 ? 7.549 168.892 170.461 1.00 22.44 228 LEU A O 1
ATOM 1848 N N . ARG A 1 232 ? 6.586 170.796 171.152 1.00 23.23 229 ARG A N 1
ATOM 1849 C CA . ARG A 1 232 ? 5.618 170.092 171.978 1.00 23.49 229 ARG A CA 1
ATOM 1850 C C . ARG A 1 232 ? 4.497 169.503 171.127 1.00 23.27 229 ARG A C 1
ATOM 1851 O O . ARG A 1 232 ? 4.109 170.089 170.127 1.00 22.54 229 ARG A O 1
ATOM 1859 N N . ASN A 1 233 ? 4.004 168.336 171.523 1.00 23.89 230 ASN A N 1
ATOM 1860 C CA . ASN A 1 233 ? 2.897 167.670 170.820 1.00 24.80 230 ASN A CA 1
ATOM 1861 C C . ASN A 1 233 ? 1.812 168.643 170.365 1.00 24.77 230 ASN A C 1
ATOM 1862 O O . ASN A 1 233 ? 1.447 168.679 169.191 1.00 24.66 230 ASN A O 1
ATOM 1867 N N . ARG A 1 234 ? 1.307 169.447 171.293 1.00 24.34 231 ARG A N 1
ATOM 1868 C CA . ARG A 1 234 ? 0.189 170.321 170.983 1.00 24.05 231 ARG A CA 1
ATOM 1869 C C . ARG A 1 234 ? 0.519 171.399 169.962 1.00 23.74 231 ARG A C 1
ATOM 1870 O O . ARG A 1 234 ? -0.336 171.766 169.171 1.00 25.48 231 ARG A O 1
ATOM 1878 N N . VAL A 1 235 ? 1.730 171.943 170.015 1.00 22.21 232 VAL A N 1
ATOM 1879 C CA . VAL A 1 235 ? 2.177 172.901 169.019 1.00 21.87 232 VAL A CA 1
ATOM 1880 C C . VAL A 1 235 ? 2.157 172.250 167.635 1.00 23.95 232 VAL A C 1
ATOM 1881 O O . VAL A 1 235 ? 1.711 172.852 166.666 1.00 25.49 232 VAL A O 1
ATOM 1885 N N . LEU A 1 236 ? 2.637 171.013 167.545 1.00 24.93 233 LEU A N 1
ATOM 1886 C CA . LEU A 1 236 ? 2.588 170.277 166.292 1.00 27.56 233 LEU A CA 1
ATOM 1887 C C . LEU A 1 236 ? 1.151 170.081 165.801 1.00 25.10 233 LEU A C 1
ATOM 1888 O O . LEU A 1 236 ? 0.865 170.259 164.618 1.00 25.71 233 LEU A O 1
ATOM 1893 N N . ALA A 1 237 ? 0.256 169.705 166.701 1.00 22.67 234 ALA A N 1
ATOM 1894 C CA . ALA A 1 237 ? -1.125 169.465 166.328 1.00 25.11 234 ALA A CA 1
ATOM 1895 C C . ALA A 1 237 ? -1.732 170.746 165.767 1.00 26.73 234 ALA A C 1
ATOM 1896 O O . ALA A 1 237 ? -2.408 170.704 164.751 1.00 29.11 234 ALA A O 1
ATOM 1898 N N . VAL A 1 238 ? -1.452 171.890 166.395 1.00 24.97 235 VAL A N 1
ATOM 1899 C CA . VAL A 1 238 ? -1.970 173.174 165.903 1.00 26.04 235 VAL A CA 1
ATOM 1900 C C . VAL A 1 238 ? -1.413 173.535 164.525 1.00 27.65 235 VAL A C 1
ATOM 1901 O O . VAL A 1 238 ? -2.163 173.994 163.648 1.00 28.90 235 VAL A O 1
ATOM 1905 N N . VAL A 1 239 ? -0.114 173.333 164.315 1.00 27.42 236 VAL A N 1
ATOM 1906 C CA . VAL A 1 239 ? 0.454 173.539 162.980 1.00 27.84 236 VAL A CA 1
ATOM 1907 C C . VAL A 1 239 ? -0.376 172.761 161.946 1.00 30.04 236 VAL A C 1
ATOM 1908 O O . VAL A 1 239 ? -0.809 173.326 160.938 1.00 32.03 236 VAL A O 1
ATOM 1912 N N . LEU A 1 240 ? -0.625 171.481 162.215 1.00 28.88 237 LEU A N 1
ATOM 1913 C CA . LEU A 1 240 ? -1.303 170.609 161.242 1.00 29.41 237 LEU A CA 1
ATOM 1914 C C . LEU A 1 240 ? -2.750 171.020 161.005 1.00 29.73 237 LEU A C 1
ATOM 1915 O O . LEU A 1 240 ? -3.226 171.000 159.880 1.00 31.08 237 LEU A O 1
ATOM 1920 N N . GLN A 1 241 ? -3.432 171.417 162.070 1.00 29.06 238 GLN A N 1
ATOM 1921 C CA . GLN A 1 241 ? -4.795 171.903 161.948 1.00 32.94 238 GLN A CA 1
ATOM 1922 C C . GLN A 1 241 ? -4.816 173.207 161.156 1.00 31.95 238 GLN A C 1
ATOM 1923 O O . GLN A 1 241 ? -5.789 173.503 160.464 1.00 31.00 238 GLN A O 1
ATOM 1929 N N . SER A 1 242 ? -3.743 173.986 161.265 1.00 29.64 239 SER A N 1
ATOM 1930 C CA . SER A 1 242 ? -3.693 175.299 160.628 1.00 31.53 239 SER A CA 1
ATOM 1931 C C . SER A 1 242 ? -3.653 175.235 159.109 1.00 32.29 239 SER A C 1
ATOM 1932 O O . SER A 1 242 ? -3.958 176.232 158.453 1.00 33.97 239 SER A O 1
ATOM 1935 N N . ILE A 1 243 ? -3.249 174.091 158.556 1.00 31.95 240 ILE A N 1
ATOM 1936 C CA . ILE A 1 243 ? -3.105 173.954 157.107 1.00 34.77 240 ILE A CA 1
ATOM 1937 C C . ILE A 1 243 ? -4.268 173.182 156.458 1.00 39.37 240 ILE A C 1
ATOM 1938 O O . ILE A 1 243 ? -4.197 172.852 155.286 1.00 41.90 240 ILE A O 1
ATOM 1943 N N . GLN A 1 244 ? -5.326 172.887 157.210 1.00 39.22 241 GLN A N 1
ATOM 1944 C CA . GLN A 1 244 ? -6.498 172.211 156.638 1.00 42.74 241 GLN A CA 1
ATOM 1945 C C . GLN A 1 244 ? -7.384 173.200 155.871 1.00 50.38 241 GLN A C 1
ATOM 1946 O O . GLN A 1 244 ? -6.969 174.332 155.614 1.00 48.14 241 GLN A O 1
ATOM 1952 N N . PHE A 1 245 ? -8.495 172.806 155.298 1.00 61.17 242 PHE A N 1
ATOM 1953 C CA . PHE A 1 245 ? -9.182 173.771 154.431 1.00 73.76 242 PHE A CA 1
ATOM 1954 C C . PHE A 1 245 ? -10.478 174.272 155.030 1.00 76.36 242 PHE A C 1
ATOM 1955 O O . PHE A 1 245 ? -11.174 173.535 155.718 1.00 77.01 242 PHE A O 1
ATOM 1963 N N . SER B 2 17 ? 4.461 214.331 152.506 1.00 98.87 374 SER B N 1
ATOM 1964 C CA . SER B 2 17 ? 4.151 214.294 153.930 1.00 95.52 374 SER B CA 1
ATOM 1965 C C . SER B 2 17 ? 2.657 214.185 154.043 1.00 94.20 374 SER B C 1
ATOM 1966 O O . SER B 2 17 ? 1.983 214.164 153.044 1.00 96.89 374 SER B O 1
ATOM 1969 N N . ARG B 2 18 ? 2.158 214.111 155.258 1.00 88.77 375 ARG B N 1
ATOM 1970 C CA . ARG B 2 18 ? 0.750 213.997 155.501 1.00 83.46 375 ARG B CA 1
ATOM 1971 C C . ARG B 2 18 ? 0.589 213.567 156.934 1.00 80.63 375 ARG B C 1
ATOM 1972 O O . ARG B 2 18 ? -0.436 213.767 157.554 1.00 80.83 375 ARG B O 1
ATOM 1980 N N . TYR B 2 19 ? 1.604 212.945 157.484 1.00 76.45 376 TYR B N 1
ATOM 1981 C CA . TYR B 2 19 ? 1.377 212.445 158.840 1.00 68.51 376 TYR B CA 1
ATOM 1982 C C . TYR B 2 19 ? 2.352 213.011 159.875 1.00 69.87 376 TYR B C 1
ATOM 1983 O O . TYR B 2 19 ? 2.286 212.650 161.054 1.00 71.32 376 TYR B O 1
ATOM 1992 N N . SER B 2 20 ? 3.218 213.924 159.444 1.00 69.52 377 SER B N 1
ATOM 1993 C CA . SER B 2 20 ? 4.233 214.505 160.322 1.00 68.55 377 SER B CA 1
ATOM 1994 C C . SER B 2 20 ? 3.632 215.193 161.550 1.00 63.18 377 SER B C 1
ATOM 1995 O O . SER B 2 20 ? 2.454 215.560 161.566 1.00 61.64 377 SER B O 1
ATOM 1998 N N . SER B 2 21 ? 4.459 215.357 162.578 1.00 60.60 378 SER B N 1
ATOM 1999 C CA . SER B 2 21 ? 4.051 216.024 163.810 1.00 56.26 378 SER B CA 1
ATOM 2000 C C . SER B 2 21 ? 4.932 217.253 164.082 1.00 51.07 378 SER B C 1
ATOM 2001 O O . SER B 2 21 ? 6.110 217.293 163.704 1.00 49.53 378 SER B O 1
ATOM 2004 N N . LEU B 2 22 ? 4.354 218.250 164.744 1.00 49.95 379 LEU B N 1
ATOM 2005 C CA . LEU B 2 22 ? 5.085 219.457 165.109 1.00 51.25 379 LEU B CA 1
ATOM 2006 C C . LEU B 2 22 ? 6.316 219.101 165.948 1.00 51.96 379 LEU B C 1
ATOM 2007 O O . LEU B 2 22 ? 7.419 219.586 165.689 1.00 51.37 379 LEU B O 1
ATOM 2012 N N . VAL B 2 23 ? 6.127 218.232 166.937 1.00 54.10 380 VAL B N 1
ATOM 2013 C CA . VAL B 2 23 ? 7.243 217.722 167.728 1.00 54.14 380 VAL B CA 1
ATOM 2014 C C . VAL B 2 23 ? 7.294 216.194 167.658 1.00 56.55 380 VAL B C 1
ATOM 2015 O O . VAL B 2 23 ? 6.691 215.504 168.480 1.00 57.49 380 VAL B O 1
ATOM 2019 N N . PRO B 2 24 ? 8.006 215.652 166.666 1.00 56.36 381 PRO B N 1
ATOM 2020 C CA . PRO B 2 24 ? 8.045 214.192 166.527 1.00 52.60 381 PRO B CA 1
ATOM 2021 C C . PRO B 2 24 ? 8.672 213.472 167.727 1.00 46.95 381 PRO B C 1
ATOM 2022 O O . PRO B 2 24 ? 9.736 213.870 168.208 1.00 43.88 381 PRO B O 1
ATOM 2026 N N . ILE B 2 25 ? 8.004 212.418 168.199 1.00 46.32 382 ILE B N 1
ATOM 2027 C CA . ILE B 2 25 ? 8.564 211.538 169.227 1.00 47.18 382 ILE B CA 1
ATOM 2028 C C . ILE B 2 25 ? 9.097 210.271 168.579 1.00 45.26 382 ILE B C 1
ATOM 2029 O O . ILE B 2 25 ? 8.440 209.676 167.723 1.00 43.06 382 ILE B O 1
ATOM 2034 N N . GLU B 2 26 ? 10.282 209.858 169.001 1.00 45.69 383 GLU B N 1
ATOM 2035 C CA . GLU B 2 26 ? 10.942 208.694 168.433 1.00 47.45 383 GLU B CA 1
ATOM 2036 C C . GLU B 2 26 ? 10.847 207.484 169.353 1.00 47.25 383 GLU B C 1
ATOM 2037 O O . GLU B 2 26 ? 10.949 206.347 168.901 1.00 46.99 383 GLU B O 1
ATOM 2043 N N . LYS B 2 27 ? 10.660 207.733 170.643 1.00 47.51 384 LYS B N 1
ATOM 2044 C CA . LYS B 2 27 ? 10.520 206.661 171.631 1.00 49.68 384 LYS B CA 1
ATOM 2045 C C . LYS B 2 27 ? 9.514 207.035 172.717 1.00 49.69 384 LYS B C 1
ATOM 2046 O O . LYS B 2 27 ? 9.625 208.086 173.347 1.00 55.02 384 LYS B O 1
ATOM 2052 N N . VAL B 2 28 ? 8.538 206.172 172.951 1.00 44.30 385 VAL B N 1
ATOM 2053 C CA . VAL B 2 28 ? 7.595 206.403 174.025 1.00 40.41 385 VAL B CA 1
ATOM 2054 C C . VAL B 2 28 ? 7.066 205.071 174.542 1.00 38.35 385 VAL B C 1
ATOM 2055 O O . VAL B 2 28 ? 6.955 204.103 173.790 1.00 37.01 385 VAL B O 1
ATOM 2059 N N . GLY B 2 29 ? 6.739 205.028 175.831 1.00 39.69 386 GLY B N 1
ATOM 2060 C CA . GLY B 2 29 ? 6.247 203.814 176.450 1.00 40.26 386 GLY B CA 1
ATOM 2061 C C . GLY B 2 29 ? 5.094 204.082 177.385 1.00 39.96 386 GLY B C 1
ATOM 2062 O O . GLY B 2 29 ? 5.059 205.105 178.058 1.00 40.00 386 GLY B O 1
ATOM 2063 N N . PHE B 2 30 ? 4.144 203.154 177.426 1.00 39.02 387 PHE B N 1
ATOM 2064 C CA . PHE B 2 30 ? 3.018 203.251 178.342 1.00 38.36 387 PHE B CA 1
ATOM 2065 C C . PHE B 2 30 ? 2.826 201.938 179.096 1.00 36.86 387 PHE B C 1
ATOM 2066 O O . PHE B 2 30 ? 2.936 200.852 178.516 1.00 37.42 387 PHE B O 1
ATOM 2074 N N . THR B 2 31 ? 2.561 202.042 180.393 1.00 34.20 388 THR B N 1
ATOM 2075 C CA . THR B 2 31 ? 2.210 200.886 181.202 1.00 32.33 388 THR B CA 1
ATOM 2076 C C . THR B 2 31 ? 0.762 201.040 181.587 1.00 30.93 388 THR B C 1
ATOM 2077 O O . THR B 2 31 ? 0.389 202.019 182.219 1.00 32.15 388 THR B O 1
ATOM 2081 N N . LEU B 2 32 ? -0.064 200.087 181.192 1.00 28.89 389 LEU B N 1
ATOM 2082 C CA . LEU B 2 32 ? -1.478 200.158 181.510 1.00 28.36 389 LEU B CA 1
ATOM 2083 C C . LEU B 2 32 ? -1.771 199.218 182.657 1.00 28.57 389 LEU B C 1
ATOM 2084 O O . LEU B 2 32 ? -1.532 198.012 182.552 1.00 29.74 389 LEU B O 1
ATOM 2089 N N . LYS B 2 33 ? -2.290 199.772 183.749 1.00 27.61 390 LYS B N 1
ATOM 2090 C CA . LYS B 2 33 ? -2.679 198.979 184.905 1.00 28.12 390 LYS B CA 1
ATOM 2091 C C . LYS B 2 33 ? -4.156 199.143 185.220 1.00 30.48 390 LYS B C 1
ATOM 2092 O O . LYS B 2 33 ? -4.613 200.244 185.511 1.00 32.54 390 LYS B O 1
ATOM 2098 N N . ASN B 2 34 ? -4.901 198.045 185.160 1.00 30.77 391 ASN B N 1
ATOM 2099 C CA . ASN B 2 34 ? -6.306 198.066 185.521 1.00 30.51 391 ASN B CA 1
ATOM 2100 C C . ASN B 2 34 ? -6.590 197.098 186.649 1.00 30.45 391 ASN B C 1
ATOM 2101 O O . ASN B 2 34 ? -5.992 196.022 186.763 1.00 30.23 391 ASN B O 1
ATOM 2106 N N . GLU B 2 35 ? -7.510 197.500 187.496 1.00 30.78 392 GLU B N 1
ATOM 2107 C CA . GLU B 2 35 ? -7.909 196.674 188.604 1.00 33.00 392 GLU B CA 1
ATOM 2108 C C . GLU B 2 35 ? -9.139 195.912 188.168 1.00 31.28 392 GLU B C 1
ATOM 2109 O O . GLU B 2 35 ? -10.166 196.522 187.865 1.00 32.72 392 GLU B O 1
ATOM 2115 N N . ILE B 2 36 ? -9.019 194.586 188.114 1.00 28.65 393 ILE B N 1
ATOM 2116 C CA . ILE B 2 36 ? -10.116 193.709 187.683 1.00 26.40 393 ILE B CA 1
ATOM 2117 C C . ILE B 2 36 ? -10.397 192.671 188.769 1.00 25.60 393 ILE B C 1
ATOM 2118 O O . ILE B 2 36 ? -9.501 191.928 189.159 1.00 26.99 393 ILE B O 1
ATOM 2123 N N . ASN B 2 37 ? -11.624 192.646 189.287 1.00 23.44 394 ASN B N 1
ATOM 2124 C CA . ASN B 2 37 ? -11.950 191.810 190.443 1.00 22.19 394 ASN B CA 1
ATOM 2125 C C . ASN B 2 37 ? -10.886 191.889 191.538 1.00 22.64 394 ASN B C 1
ATOM 2126 O O . ASN B 2 37 ? -10.474 190.875 192.085 1.00 21.74 394 ASN B O 1
ATOM 2131 N N . SER B 2 38 ? -10.435 193.108 191.815 1.00 24.91 395 SER B N 1
ATOM 2132 C CA . SER B 2 38 ? -9.494 193.390 192.896 1.00 28.08 395 SER B CA 1
ATOM 2133 C C . SER B 2 38 ? -8.075 192.9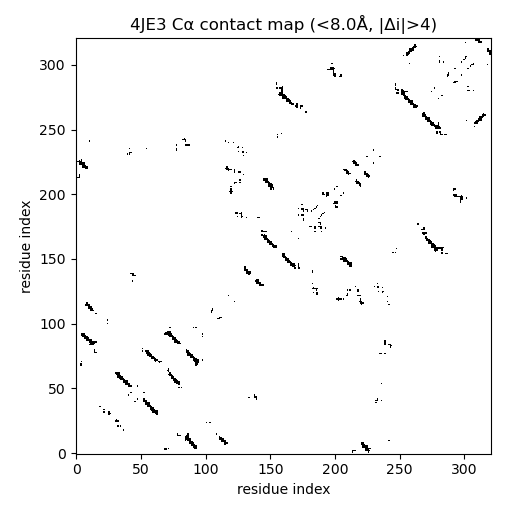02 192.590 1.00 29.71 395 SER B C 1
ATOM 2134 O O . SER B 2 38 ? -7.212 192.921 193.448 1.00 30.10 395 SER B O 1
ATOM 2137 N N . ARG B 2 39 ? -7.844 192.479 191.357 1.00 29.72 396 ARG B N 1
ATOM 2138 C CA . ARG B 2 39 ? -6.511 192.065 190.921 1.00 27.57 396 ARG B CA 1
ATOM 2139 C C . ARG B 2 39 ? -5.937 193.095 189.934 1.00 26.71 396 ARG B C 1
ATOM 2140 O O . ARG B 2 39 ? -6.649 193.592 189.062 1.00 26.73 396 ARG B O 1
ATOM 2148 N N . ILE B 2 40 ? -4.659 193.418 190.071 1.00 26.24 397 ILE B N 1
ATOM 2149 C CA . ILE B 2 40 ? -4.039 194.381 189.169 1.00 26.27 397 ILE B CA 1
ATOM 2150 C C . ILE B 2 40 ? -3.505 193.617 187.942 1.00 26.97 397 ILE B C 1
ATOM 2151 O O . ILE B 2 40 ? -2.672 192.731 188.073 1.00 28.46 397 ILE B O 1
ATOM 2156 N N . ILE B 2 41 ? -4.005 193.981 186.766 1.00 26.19 398 ILE B N 1
ATOM 2157 C CA . ILE B 2 41 ? -3.536 193.486 185.478 1.00 25.94 398 ILE B CA 1
ATOM 2158 C C . ILE B 2 41 ? -2.703 194.585 184.794 1.00 25.52 398 ILE B C 1
ATOM 2159 O O . ILE B 2 41 ? -3.170 195.724 184.598 1.00 25.57 398 ILE B O 1
ATOM 2164 N N . THR B 2 42 ? -1.479 194.225 184.418 1.00 25.46 399 THR B N 1
ATOM 2165 C CA . THR B 2 42 ? -0.517 195.150 183.824 1.00 26.99 399 THR B CA 1
ATOM 2166 C C . THR B 2 42 ? -0.165 194.698 182.400 1.00 27.67 399 THR B C 1
ATOM 2167 O O . THR B 2 42 ? 0.110 193.518 182.183 1.00 28.28 399 THR B O 1
ATOM 2171 N N . ILE B 2 43 ? -0.203 195.615 181.434 1.00 29.16 400 ILE B N 1
ATOM 2172 C CA . ILE B 2 43 ? 0.433 195.397 180.132 1.00 31.54 400 ILE B CA 1
ATOM 2173 C C . ILE B 2 43 ? 1.340 196.600 179.805 1.00 33.25 400 ILE B C 1
ATOM 2174 O O . ILE B 2 43 ? 1.083 197.715 180.242 1.00 35.02 400 ILE B O 1
ATOM 2179 N N . LYS B 2 44 ? 2.410 196.373 179.053 1.00 33.07 401 LYS B N 1
ATOM 2180 C CA . LYS B 2 44 ? 3.338 197.453 178.712 1.00 33.48 401 LYS B CA 1
ATOM 2181 C C . LYS B 2 44 ? 3.468 197.610 177.204 1.00 33.89 401 LYS B C 1
ATOM 2182 O O . LYS B 2 44 ? 3.782 196.645 176.499 1.00 34.30 401 LYS B O 1
ATOM 2188 N N . LEU B 2 45 ? 3.222 198.823 176.710 1.00 36.01 402 LEU B N 1
ATOM 2189 C CA . LEU B 2 45 ? 3.319 199.108 175.283 1.00 37.31 402 LEU B CA 1
ATOM 2190 C C . LEU B 2 45 ? 4.528 199.994 175.020 1.00 39.58 402 LEU B C 1
ATOM 2191 O O . LEU B 2 45 ? 4.788 200.916 175.781 1.00 42.08 402 LEU B O 1
ATOM 2196 N N . LYS B 2 46 ? 5.287 199.685 173.970 1.00 37.19 403 LYS B N 1
ATOM 2197 C CA . LYS B 2 46 ? 6.476 200.456 173.598 1.00 34.70 403 LYS B CA 1
ATOM 2198 C C . LYS B 2 46 ? 6.456 200.753 172.105 1.00 36.14 403 LYS B C 1
ATOM 2199 O O . LYS B 2 46 ? 6.085 199.892 171.310 1.00 36.92 403 LYS B O 1
ATOM 2205 N N . PHE B 2 47 ? 6.871 201.960 171.724 1.00 36.76 404 PHE B N 1
ATOM 2206 C CA . PHE B 2 47 ? 6.883 202.351 170.317 1.00 36.92 404 PHE B CA 1
ATOM 2207 C C . PHE B 2 47 ? 8.239 202.928 169.912 1.00 39.51 404 PHE B C 1
ATOM 2208 O O . PHE B 2 47 ? 8.914 203.574 170.712 1.00 41.27 404 PHE B O 1
ATOM 2216 N N . ASN B 2 48 ? 8.630 202.682 168.664 1.00 41.61 405 ASN B N 1
ATOM 2217 C CA . ASN B 2 48 ? 9.886 203.194 168.127 1.00 45.74 405 ASN B CA 1
ATOM 2218 C C . ASN B 2 48 ? 9.683 203.656 166.694 1.00 43.71 405 ASN B C 1
ATOM 2219 O O . ASN B 2 48 ? 9.019 202.975 165.902 1.00 42.01 405 ASN B O 1
ATOM 2224 N N . GLY B 2 49 ? 10.241 204.821 166.372 1.00 44.97 406 GLY B N 1
ATOM 2225 C CA . GLY B 2 49 ? 10.132 205.373 165.034 1.00 44.25 406 GLY B CA 1
ATOM 2226 C C . GLY B 2 49 ? 10.750 206.751 164.898 1.00 43.13 406 GLY B C 1
ATOM 2227 O O . GLY B 2 49 ? 11.440 207.228 165.799 1.00 42.28 406 GLY B O 1
ATOM 2228 N N . ASN B 2 50 ? 10.512 207.382 163.753 1.00 43.25 407 ASN B N 1
ATOM 2229 C CA . ASN B 2 50 ? 10.926 208.763 163.535 1.00 45.85 407 ASN B CA 1
ATOM 2230 C C . ASN B 2 50 ? 9.865 209.743 164.035 1.00 50.02 407 ASN B C 1
ATOM 2231 O O . ASN B 2 50 ? 10.175 210.886 164.372 1.00 53.35 407 ASN B O 1
ATOM 2236 N N . ASP B 2 51 ? 8.615 209.285 164.081 1.00 47.91 408 ASP B N 1
ATOM 2237 C CA . ASP B 2 51 ? 7.474 210.116 164.463 1.00 46.06 408 ASP B CA 1
ATOM 2238 C C . ASP B 2 51 ? 6.314 209.216 164.876 1.00 42.84 408 ASP B C 1
ATOM 2239 O O . ASP B 2 51 ? 5.424 208.936 164.088 1.00 41.52 408 ASP B O 1
ATOM 2244 N N . ILE B 2 52 ? 6.321 208.769 166.124 1.00 41.37 409 ILE B N 1
ATOM 2245 C CA . ILE B 2 52 ? 5.426 207.695 166.556 1.00 41.80 409 ILE B CA 1
ATOM 2246 C C . ILE B 2 52 ? 3.938 207.989 166.379 1.00 39.07 409 ILE B C 1
ATOM 2247 O O . ILE B 2 52 ? 3.208 207.186 165.795 1.00 37.20 409 ILE B O 1
ATOM 2252 N N . PHE B 2 53 ? 3.483 209.138 166.861 1.00 39.13 410 PHE B N 1
ATOM 2253 C CA . PHE B 2 53 ? 2.057 209.441 166.838 1.00 39.34 410 PHE B CA 1
ATOM 2254 C C . PHE B 2 53 ? 1.552 209.693 165.421 1.00 39.62 410 PHE B C 1
ATOM 2255 O O . PHE B 2 53 ? 0.366 209.510 165.133 1.00 39.67 410 PHE B O 1
ATOM 2263 N N . GLY B 2 54 ? 2.460 210.082 164.536 1.00 41.56 411 GLY B N 1
ATOM 2264 C CA . GLY B 2 54 ? 2.153 210.137 163.119 1.00 43.66 411 GLY B CA 1
ATOM 2265 C C . GLY B 2 54 ? 1.939 208.750 162.543 1.00 46.89 411 GLY B C 1
ATOM 2266 O O . GLY B 2 54 ? 1.008 208.534 161.772 1.00 51.61 411 GLY B O 1
ATOM 2267 N N . GLY B 2 55 ? 2.809 207.810 162.903 1.00 43.55 412 GLY B N 1
ATOM 2268 C CA . GLY B 2 55 ? 2.639 206.421 162.503 1.00 40.80 412 GLY B CA 1
ATOM 2269 C C . GLY B 2 55 ? 1.322 205.878 163.019 1.00 39.39 412 GLY B C 1
ATOM 2270 O O . GLY B 2 55 ? 0.560 205.251 162.280 1.00 41.53 412 GLY B O 1
ATOM 2271 N N . LEU B 2 56 ? 1.038 206.131 164.292 1.00 37.82 413 LEU B N 1
ATOM 2272 C CA . LEU B 2 56 ? -0.213 205.677 164.879 1.00 38.24 413 LEU B CA 1
ATOM 2273 C C . LEU B 2 56 ? -1.413 206.299 164.176 1.00 40.30 413 LEU B C 1
ATOM 2274 O O . LEU B 2 56 ? -2.457 205.665 164.043 1.00 41.49 413 LEU B O 1
ATOM 2279 N N . HIS B 2 57 ? -1.261 207.541 163.731 1.00 42.70 414 HIS B N 1
ATOM 2280 C CA . HIS B 2 57 ? -2.319 208.236 163.004 1.00 46.64 414 HIS B CA 1
ATOM 2281 C C . HIS B 2 57 ? -2.651 207.469 161.728 1.00 48.17 414 HIS B C 1
ATOM 2282 O O . HIS B 2 57 ? -3.817 207.164 161.453 1.00 50.94 414 HIS B O 1
ATOM 2289 N N . GLU B 2 58 ? -1.612 207.150 160.961 1.00 47.85 415 GLU B N 1
ATOM 2290 C CA . GLU B 2 58 ? -1.757 206.393 159.720 1.00 47.56 415 GLU B CA 1
ATOM 2291 C C . GLU B 2 58 ? -2.422 205.023 159.935 1.00 49.37 415 GLU B C 1
ATOM 2292 O O . GLU B 2 58 ? -3.320 204.640 159.188 1.00 52.37 415 GLU B O 1
ATOM 2298 N N . LEU B 2 59 ? -1.990 204.293 160.958 1.00 48.72 416 LEU B N 1
ATOM 2299 C CA . LEU B 2 59 ? -2.577 202.989 161.262 1.00 47.79 416 LEU B CA 1
ATOM 2300 C C . LEU B 2 59 ? -4.075 203.066 161.546 1.00 49.92 416 LEU B C 1
ATOM 2301 O O . LEU B 2 59 ? -4.836 202.174 161.167 1.00 50.85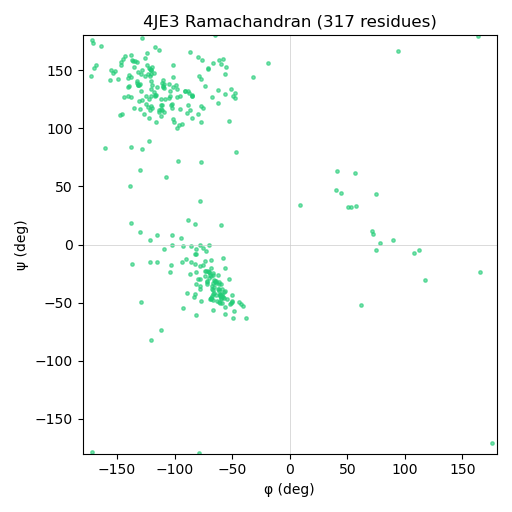 416 LEU B O 1
ATOM 2306 N N . CYS B 2 60 ? -4.490 204.127 162.231 1.00 50.68 417 CYS B N 1
ATOM 2307 C CA . CYS B 2 60 ? -5.900 204.371 162.509 1.00 49.65 417 CYS B CA 1
ATOM 2308 C C . CYS B 2 60 ? -6.668 204.696 161.236 1.00 48.86 417 CYS B C 1
ATOM 2309 O O . CYS B 2 60 ? -7.831 204.319 161.080 1.00 49.70 417 CYS B O 1
ATOM 2312 N N . ASP B 2 61 ? -6.016 205.408 160.328 1.00 49.04 418 ASP B N 1
ATOM 2313 C CA . ASP B 2 61 ? -6.637 205.728 159.054 1.00 51.26 418 ASP B CA 1
ATOM 2314 C C . ASP B 2 61 ? -6.805 204.464 158.209 1.00 54.12 418 ASP B C 1
ATOM 2315 O O . ASP B 2 61 ? -7.879 204.226 157.654 1.00 56.08 418 ASP B O 1
ATOM 2320 N N . LYS B 2 62 ? -5.752 203.652 158.138 1.00 55.31 419 LYS B N 1
ATOM 2321 C CA . LYS B 2 62 ? -5.795 202.377 157.423 1.00 59.19 419 LYS B CA 1
ATOM 2322 C C . LYS B 2 62 ? -6.673 201.343 158.131 1.00 63.95 419 LYS B C 1
ATOM 2323 O O . LYS B 2 62 ? -6.794 200.209 157.670 1.00 66.97 419 LYS B O 1
ATOM 2329 N N . ASN B 2 63 ? -7.259 201.730 159.263 1.00 64.82 420 ASN B N 1
ATOM 2330 C CA . ASN B 2 63 ? -8.209 200.886 159.992 1.00 65.95 420 ASN B CA 1
ATOM 2331 C C . ASN B 2 63 ? -7.567 199.694 160.676 1.00 60.12 420 ASN B C 1
ATOM 2332 O O . ASN B 2 63 ? -8.262 198.797 161.151 1.00 59.26 420 ASN B O 1
ATOM 2337 N N . LEU B 2 64 ? -6.241 199.688 160.733 1.00 56.45 421 LEU B N 1
ATOM 2338 C CA . LEU B 2 64 ? -5.519 198.629 161.421 1.00 53.97 421 LEU B CA 1
ATOM 2339 C C . LEU B 2 64 ? -5.674 198.809 162.926 1.00 53.14 421 LEU B C 1
ATOM 2340 O O . LEU B 2 64 ? -5.528 197.854 163.700 1.00 52.25 421 LEU B O 1
ATOM 2345 N N . ILE B 2 65 ? -5.969 200.041 163.337 1.00 53.18 422 ILE B N 1
ATOM 2346 C CA . ILE B 2 65 ? -6.333 200.312 164.723 1.00 52.65 422 ILE B CA 1
ATOM 2347 C C . ILE B 2 65 ? -7.729 200.930 164.767 1.00 51.97 422 ILE B C 1
ATOM 2348 O O . ILE B 2 65 ? -8.078 201.735 163.902 1.00 50.42 422 ILE B O 1
ATOM 2353 N N . ASN B 2 66 ? -8.536 200.532 165.753 1.00 54.59 423 ASN B N 1
ATOM 2354 C CA . ASN B 2 66 ? -9.880 201.088 165.890 1.00 56.40 423 ASN B CA 1
ATOM 2355 C C . ASN B 2 66 ? -9.911 202.338 166.763 1.00 56.58 423 ASN B C 1
ATOM 2356 O O . ASN B 2 66 ? -9.753 202.272 167.989 1.00 56.62 423 ASN B O 1
ATOM 2361 N N . ILE B 2 67 ? -10.219 203.463 166.133 1.00 56.65 424 ILE B N 1
ATOM 2362 C CA . ILE B 2 67 ? -9.929 204.767 166.710 1.00 54.73 424 ILE B CA 1
ATOM 2363 C C . ILE B 2 67 ? -10.890 205.050 167.844 1.00 52.84 424 ILE B C 1
ATOM 2364 O O . ILE B 2 67 ? -10.567 205.786 168.773 1.00 50.41 424 ILE B O 1
ATOM 2369 N N . ASP B 2 68 ? -12.069 204.439 167.746 1.00 55.60 425 ASP B N 1
ATOM 2370 C CA . ASP B 2 68 ? -13.119 204.568 168.741 1.00 60.31 425 ASP B CA 1
ATOM 2371 C C . ASP B 2 68 ? -12.729 203.861 170.022 1.00 59.36 425 ASP B C 1
ATOM 2372 O O . ASP B 2 68 ? -13.245 204.187 171.092 1.00 63.44 425 ASP B O 1
ATOM 2377 N N . LYS B 2 69 ? -11.831 202.881 169.915 1.00 54.37 426 LYS B N 1
ATOM 2378 C CA . LYS B 2 69 ? -11.370 202.148 171.094 1.00 51.05 426 LYS B CA 1
ATOM 2379 C C . LYS B 2 69 ? -10.003 202.616 171.535 1.00 46.73 426 LYS B C 1
ATOM 2380 O O . LYS B 2 69 ? -9.456 202.108 172.510 1.00 47.16 426 LYS B O 1
ATOM 2386 N N . VAL B 2 70 ? -9.437 203.580 170.816 1.00 43.41 427 VAL B N 1
ATOM 2387 C CA . VAL B 2 70 ? -8.122 204.075 171.180 1.00 42.59 427 VAL B CA 1
ATOM 2388 C C . VAL B 2 70 ? -8.276 205.054 172.333 1.00 47.81 427 VAL B C 1
ATOM 2389 O O . VAL B 2 70 ? -8.840 206.129 172.165 1.00 52.39 427 VAL B O 1
ATOM 2393 N N . PRO B 2 71 ? -7.783 204.680 173.520 1.00 45.98 428 PRO B N 1
ATOM 2394 C CA . PRO B 2 71 ? -7.890 205.612 174.643 1.00 45.96 428 PRO B CA 1
ATOM 2395 C C . PRO B 2 71 ? -7.146 206.902 174.359 1.00 46.91 428 PRO B C 1
ATOM 2396 O O . PRO B 2 71 ? -6.237 206.926 173.528 1.00 47.13 428 PRO B O 1
ATOM 2400 N N . GLY B 2 72 ? -7.520 207.961 175.064 1.00 45.56 429 GLY B N 1
ATOM 2401 C CA . GLY B 2 72 ? -6.855 209.242 174.923 1.00 45.40 429 GLY B CA 1
ATOM 2402 C C . GLY B 2 72 ? -5.349 209.140 175.034 1.00 45.49 429 GLY B C 1
ATOM 2403 O O . GLY B 2 72 ? -4.626 209.747 174.246 1.00 43.55 429 GLY B O 1
ATOM 2404 N N . TRP B 2 73 ? -4.867 208.366 176.003 1.00 46.74 430 TRP B N 1
ATOM 2405 C CA . TRP B 2 73 ? -3.431 208.330 176.289 1.00 47.75 430 TRP B CA 1
ATOM 2406 C C . TRP B 2 73 ? -2.625 207.728 175.151 1.00 46.72 430 TRP B C 1
ATOM 2407 O O . TRP B 2 73 ? -1.498 208.126 174.904 1.00 44.81 430 TRP B O 1
ATOM 2418 N N . LEU B 2 74 ? -3.208 206.767 174.447 1.00 46.47 431 LEU B N 1
ATOM 2419 C CA . LEU B 2 74 ? -2.504 206.130 173.347 1.00 46.30 431 LEU B CA 1
ATOM 2420 C C . LEU B 2 74 ? -2.525 207.040 172.121 1.00 46.66 431 LEU B C 1
ATOM 2421 O O . LEU B 2 74 ? -1.601 207.018 171.307 1.00 43.30 431 LEU B O 1
ATOM 2426 N N . ALA B 2 75 ? -3.579 207.845 172.006 1.00 51.30 432 ALA B N 1
ATOM 2427 C CA . ALA B 2 75 ? -3.707 208.802 170.906 1.00 54.33 432 ALA B CA 1
ATOM 2428 C C . ALA B 2 75 ? -2.804 210.027 171.064 1.00 54.60 432 ALA B C 1
ATOM 2429 O O . ALA B 2 75 ? -2.789 210.893 170.198 1.00 55.53 432 ALA B O 1
ATOM 2431 N N . GLY B 2 76 ? -2.082 210.108 172.178 1.00 54.63 433 GLY B N 1
ATOM 2432 C CA . GLY B 2 76 ? -1.138 211.192 172.390 1.00 58.23 433 GLY B CA 1
ATOM 2433 C C . GLY B 2 76 ? -1.543 212.232 173.423 1.00 64.45 433 GLY B C 1
ATOM 2434 O O . GLY B 2 76 ? -0.746 213.109 173.757 1.00 66.48 433 GLY B O 1
ATOM 2435 N N . GLU B 2 77 ? -2.770 212.147 173.928 1.00 68.04 434 GLU B N 1
ATOM 2436 C CA . GLU B 2 77 ? -3.249 213.095 174.933 1.00 71.99 434 GLU B CA 1
ATOM 2437 C C . GLU B 2 77 ? -2.202 213.279 176.029 1.00 70.49 434 GLU B C 1
ATOM 2438 O O . GLU B 2 77 ? -2.304 212.690 177.104 1.00 73.84 434 GLU B O 1
ATOM 2444 N N . ASN B 2 78 ? -1.190 214.092 175.740 1.00 66.23 435 ASN B N 1
ATOM 2445 C CA . ASN B 2 78 ? -0.019 214.240 176.624 1.00 67.41 435 ASN B CA 1
ATOM 2446 C C . ASN B 2 78 ? 1.225 213.684 175.970 1.00 68.98 435 ASN B C 1
ATOM 2447 O O . ASN B 2 78 ? 2.333 213.809 176.499 1.00 70.79 435 ASN B O 1
ATOM 2452 N N . GLY B 2 79 ? 1.018 213.095 174.797 1.00 71.10 436 GLY B N 1
ATOM 2453 C CA . GLY B 2 79 ? 2.089 212.561 173.983 1.00 71.22 436 GLY B CA 1
ATOM 2454 C C . GLY B 2 79 ? 3.353 213.362 174.166 1.00 71.18 436 GLY B C 1
ATOM 2455 O O . GLY B 2 79 ? 3.291 214.574 174.332 1.00 69.04 436 GLY B O 1
ATOM 2456 N N . SER B 2 80 ? 4.488 212.670 174.139 1.00 74.07 437 SER B N 1
ATOM 2457 C CA . SER B 2 80 ? 5.801 213.256 174.404 1.00 79.65 437 SER B CA 1
ATOM 2458 C C . SER B 2 80 ? 6.363 212.586 175.640 1.00 79.00 437 SER B C 1
ATOM 2459 O O . SER B 2 80 ? 7.579 212.432 175.789 1.00 81.60 437 SER B O 1
ATOM 2462 N N . PHE B 2 81 ? 5.458 212.174 176.521 1.00 74.88 438 PHE B N 1
ATOM 2463 C CA . PHE B 2 81 ? 5.853 211.594 177.788 1.00 69.26 438 PHE B CA 1
ATOM 2464 C C . PHE B 2 81 ? 5.403 210.156 177.900 1.00 56.42 438 PHE B C 1
ATOM 2465 O O . PHE B 2 81 ? 4.238 209.834 177.679 1.00 52.89 438 PHE B O 1
ATOM 2473 N N . SER B 2 82 ? 6.354 209.301 178.245 1.00 48.42 439 SER B N 1
ATOM 2474 C CA . SER B 2 82 ? 6.059 207.949 178.663 1.00 43.77 439 SER B CA 1
ATOM 2475 C C . SER B 2 82 ? 5.425 208.029 180.032 1.00 46.37 439 SER B C 1
ATOM 2476 O O . SER B 2 82 ? 5.694 208.961 180.781 1.00 47.06 439 SER B O 1
ATOM 2479 N N . GLY B 2 83 ? 4.577 207.064 180.367 1.00 48.75 440 GLY B N 1
ATOM 2480 C CA . GLY B 2 83 ? 3.956 207.055 181.678 1.00 47.54 440 GLY B CA 1
ATOM 2481 C C . GLY B 2 83 ? 3.161 205.807 182.002 1.00 42.76 440 GLY B C 1
ATOM 2482 O O . GLY B 2 83 ? 3.079 204.866 181.206 1.00 40.95 440 GLY B O 1
ATOM 2483 N N . THR B 2 84 ? 2.576 205.817 183.194 1.00 40.83 441 THR B N 1
ATOM 2484 C CA . THR B 2 84 ? 1.740 204.735 183.671 1.00 40.56 441 THR B CA 1
ATOM 2485 C C . THR B 2 84 ? 0.298 205.209 183.722 1.00 40.08 441 THR B C 1
ATOM 2486 O O . THR B 2 84 ? 0.019 206.317 184.165 1.00 42.53 441 THR B O 1
ATOM 2490 N N . ILE B 2 85 ? -0.617 204.379 183.250 1.00 38.45 442 ILE B N 1
ATOM 2491 C CA . ILE B 2 85 ? -2.030 204.676 183.362 1.00 38.74 442 ILE B CA 1
ATOM 2492 C C . ILE B 2 85 ? -2.621 203.665 184.331 1.00 40.91 442 ILE B C 1
ATOM 2493 O O . ILE B 2 85 ? -2.573 202.457 184.087 1.00 42.73 442 ILE B O 1
ATOM 2498 N N . MET B 2 86 ? -3.130 204.147 185.455 1.00 41.92 443 MET B N 1
ATOM 2499 C CA . MET B 2 86 ? -3.691 203.341 186.526 1.00 44.40 443 MET B CA 1
ATOM 2500 C C . MET B 2 86 ? -5.177 203.624 186.609 1.00 45.38 443 MET B C 1
ATOM 2501 O O . MET B 2 86 ? -5.548 204.706 186.955 1.00 45.81 443 MET B O 1
ATOM 2506 N N . ASN B 2 87 ? -6.024 202.648 186.312 1.00 47.86 444 ASN B N 1
ATOM 2507 C CA . ASN B 2 87 ? -7.466 202.857 186.296 1.00 49.96 444 ASN B CA 1
ATOM 2508 C C . ASN B 2 87 ? -7.827 204.211 185.673 1.00 53.94 444 ASN B C 1
ATOM 2509 O O . ASN B 2 87 ? -8.627 204.979 186.217 1.00 57.51 444 ASN B O 1
ATOM 2514 N N . GLY B 2 88 ? -7.209 204.501 184.536 1.00 54.11 445 GLY B N 1
ATOM 2515 C CA . GLY B 2 88 ? -7.635 205.607 183.703 1.00 53.32 445 GLY B CA 1
ATOM 2516 C C . GLY B 2 88 ? -6.977 206.937 184.004 1.00 52.33 445 GLY B C 1
ATOM 2517 O O . GLY B 2 88 ? -7.251 207.916 183.317 1.00 51.34 445 GLY B O 1
ATOM 2518 N N . ASP B 2 89 ? -6.052 206.928 184.920 1.00 53.48 446 ASP B N 1
ATOM 2519 C CA . ASP B 2 89 ? -5.408 208.134 185.321 1.00 54.53 446 ASP B CA 1
ATOM 2520 C C . ASP B 2 89 ? -3.964 208.148 184.900 1.00 48.67 446 ASP B C 1
ATOM 2521 O O . ASP B 2 89 ? -3.190 207.420 185.413 1.00 46.55 446 ASP B O 1
ATOM 2526 N N . PHE B 2 90 ? -3.610 208.984 183.951 1.00 47.66 447 PHE B N 1
ATOM 2527 C CA . PHE B 2 90 ? -2.250 209.003 183.422 1.00 48.87 447 PHE B CA 1
ATOM 2528 C C . PHE B 2 90 ? -1.298 209.718 184.373 1.00 50.60 447 PHE B C 1
ATOM 2529 O O . PHE B 2 90 ? -1.661 210.708 184.988 1.00 51.65 447 PHE B O 1
ATOM 2537 N N . GLN B 2 91 ? -0.079 209.206 184.486 1.00 51.98 448 GLN B N 1
ATOM 2538 C CA . GLN B 2 91 ? 0.957 209.851 185.278 1.00 56.45 448 GLN B CA 1
ATOM 2539 C C . GLN B 2 91 ? 2.305 209.630 184.613 1.00 54.87 448 GLN B C 1
ATOM 2540 O O . GLN B 2 91 ? 2.802 208.506 184.561 1.00 52.58 448 GLN B O 1
ATOM 2546 N N . ARG B 2 92 ? 2.896 210.701 184.096 1.00 58.02 449 ARG B N 1
ATOM 2547 C CA . ARG B 2 92 ? 4.147 210.576 183.360 1.00 60.93 449 ARG B CA 1
ATOM 2548 C C . ARG B 2 92 ? 5.289 210.137 184.261 1.00 54.32 449 ARG B C 1
ATOM 2549 O O . ARG B 2 92 ? 5.226 210.310 185.472 1.00 47.56 449 ARG B O 1
ATOM 2557 N N . GLU B 2 93 ? 6.298 209.531 183.638 1.00 59.00 450 GLU B N 1
ATOM 2558 C CA . GLU B 2 93 ? 7.541 209.110 184.287 1.00 67.69 450 GLU B CA 1
ATOM 2559 C C . GLU B 2 93 ? 7.861 207.651 183.966 1.00 69.79 450 GLU B C 1
ATOM 2560 O O . GLU B 2 93 ? 8.907 207.343 183.382 1.00 71.00 450 GLU B O 1
#

Organism: Saccharomyces cerevisiae (strain ATCC 204508 / S288c) (NCBI:txid559292)

Nearest PDB structures (foldseek):
  6qlf-assembly1_L  TM=9.638E-01  e=3.488E-45  Saccharomyces cerevisiae
  4kr1-assembly1_A  TM=9.543E-01  e=1.352E-38  Saccharomyces cerevisiae S288C
  4it3-assembly1_A  TM=9.524E-01  e=6.201E-38  Saccharomyces cerevisiae
  1ut4-assembly1_A  TM=4.365E-01  e=3.959E-01  Arabidopsis thaliana
  3hrq-assembly2_A  TM=2.323E-01  e=7.282E-01  Aspergillus parasiticus

Foldseek 3Di:
DLFLWKKFKKFKQDDDPCVPHCVVVCVVVVADKDKDKDKAFVLHPCPDPVDPRIKIKMKIWGDDDDPDCLAGKMKIKIADPPANRGMMMMMTHDDPCVVVVVVCSCVVPVMDMDTDFDAQVLLLVLVLQQQWDQDPSRDTDGAFFWKKWKAADDDPPPPDGIDMDTDHRVRLQVQCVVQHDDSRSSVRGVQVVCCVVPVDRRSVGRTAWMDRPSAWIRGGGIITGSDPDGDPRSRVSSSVRPGD/DPQADPDADAKAKEWEWEQDPNDIDIDIDIDGDRHTLSVVVVCVVVVVDPPVPQDCVNNQVVPPFHFYAYNRRTDGD